Protein 2VOC (pdb70)

Solvent-accessible surface area: 11351 Å² total; per-residue (Å²): 116,42,37,134,0,63,37,175,34,3,74,79,48,2,61,142,29,15,0,1,0,1,0,49,1,69,53,0,22,11,2,42,123,0,30,84,14,0,100,101,0,29,94,70,20,38,157,111,6,72,1,0,39,0,22,12,68,124,17,127,100,2,8,64,144,68,56,10,157,16,1,0,4,3,5,1,1,86,90,39,120,62,46,37,87,11,96,18,101,48,66,22,124,33,1,51,115,35,0,70,127,45,33,139,155,146,120,165,174,205,107,41,41,181,2,67,43,178,34,1,66,75,50,2,51,138,31,18,0,0,0,1,0,46,0,58,72,0,16,17,1,94,112,0,26,78,15,0,80,90,0,24,153,102,10,31,155,120,5,70,0,0,33,0,26,0,62,135,17,94,113,3,1,61,113,64,55,12,161,20,0,0,4,2,5,1,2,73,92,41,118,62,46,33,83,3,93,18,101,64,69,21,120,31,1,31,112,25,0,80,132,44,40,226

InterPro domains:
  IPR005746 Thioredoxin [PIRSF000077] (2-103)
  IPR005746 Thioredoxin [TIGR01068] (8-103)
  IPR013766 Thioredoxin domain [PF00085] (3-101)
  IPR013766 Thioredoxin domain [PS51352] (1-104)
  IPR017937 Thioredoxin, conserved site [PS00194] (21-39)
  IPR036249 Thioredoxin-like superfamily [SSF52833] (3-104)

Nearest PDB structures (foldseek):
  2voc-assembly1_B  TM=1.010E+00  e=1.588E-22  Bacillus subtilis subsp. subtilis str. 168
  2voc-assembly1_A  TM=1.003E+00  e=5.249E-21  Bacillus subtilis subsp. subtilis str. 168
  2o7k-assembly1_A  TM=9.668E-01  e=5.204E-16  Staphylococcus aureus
  2o87-assembly1_A  TM=9.676E-01  e=1.427E-15  Staphylococcus aureus
  2o85-assembly1_A  TM=9.651E-01  e=1.427E-15  Staphylococcus aureus

Sequence (214 aa):
AIVKATDQSFSAETSEEGVVLADFWAPWCGPSKMIAPVLEELDQEMGDDKLKIVKIDVVDENQQETAGKYGVMMSIPTLLVLKDGEVVETSVGFKPKEALQELVNKHLLEHHHHHAIVKATDQSFSAETSEGVVLADFWAPWWCGPSKMIAPVLEELDQEMGDKLKIVKIDVDENQETAGKYGVMMSIPTLLVLKDGEVVETSVGFKPKEEALQELVNKHLL

Radius of gyration: 20.53 Å; Cα contacts (8 Å, |Δi|>4): 440; chains: 2; bounding box: 43×63×49 Å

Secondary structure (DSSP, 8-state):
--EE--TTTHHHHHSSSEEEEEEE-TTBGGGGGHHHHHHHHHHHHTTT-EEEEEETTT--SHHHHTT--SBSEEEEEETTEEEEEEES---HHHHHHHHHTTS-S-----/--EE--TTTHHHHTSSSEEEEEEE-TTBHHHHTHHHHHHHHHHHHTTT-EEEEEETTT-HHHHHHTT--SBSEEEEEETTEEEEEEES---HHHHHHHHHTT--

B-factor: mean 18.38, std 10.14, range [4.75, 66.75]

Structure (mmCIF, N/CA/C/O backbone):
data_2VOC
#
_entry.id   2VOC
#
_cell.length_a   36.765
_cell.length_b   38.395
_cell.length_c   41.878
_cell.angle_alpha   83.33
_cell.angle_beta   66.62
_cell.angle_gamma   78.08
#
_symmetry.space_group_name_H-M   'P 1'
#
loop_
_entity.id
_entity.type
_entity.pdbx_description
1 polymer THIOREDOXIN
2 non-polymer DI(HYDROXYETHYL)ETHER
3 water water
#
loop_
_atom_site.group_PDB
_atom_site.id
_atom_site.type_symbol
_atom_site.label_atom_id
_atom_site.label_alt_id
_atom_site.label_comp_id
_atom_site.label_asym_id
_atom_site.label_entity_id
_atom_site.label_seq_id
_atom_site.pdbx_PDB_ins_code
_atom_site.Cartn_x
_atom_site.Cartn_y
_atom_site.Cartn_z
_atom_site.occupancy
_atom_site.B_iso_or_equiv
_atom_site.auth_seq_id
_atom_site.auth_comp_id
_atom_site.auth_asym_id
_atom_site.auth_atom_id
_atom_site.pdbx_PDB_model_num
ATOM 1 N N . ALA A 1 2 ? 24.910 6.487 21.756 1.00 27.94 2 ALA A N 1
ATOM 2 C CA . ALA A 1 2 ? 23.856 7.290 22.402 1.00 26.27 2 ALA A CA 1
ATOM 3 C C . ALA A 1 2 ? 23.804 6.910 23.873 1.00 26.06 2 ALA A C 1
ATOM 4 O O . ALA A 1 2 ? 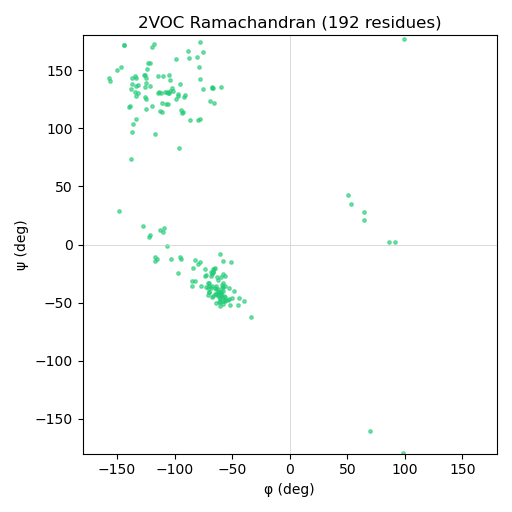23.278 5.872 24.263 1.00 26.32 2 ALA A O 1
ATOM 6 N N . ILE A 1 3 ? 24.442 7.742 24.673 1.00 25.10 3 ILE A N 1
ATOM 7 C CA . ILE A 1 3 ? 24.303 7.721 26.123 1.00 23.84 3 ILE A CA 1
ATOM 8 C C . ILE A 1 3 ? 22.850 8.146 26.402 1.00 22.92 3 ILE A C 1
ATOM 9 O O . ILE A 1 3 ? 22.324 9.095 25.777 1.00 23.80 3 ILE A O 1
ATOM 14 N N . VAL A 1 4 ? 22.195 7.433 27.291 1.00 20.09 4 VAL A N 1
ATOM 15 C CA . VAL A 1 4 ? 20.828 7.761 27.679 1.00 19.46 4 VAL A CA 1
ATOM 16 C C . VAL A 1 4 ? 20.809 8.609 28.942 1.00 19.00 4 VAL A C 1
ATOM 17 O O . VAL A 1 4 ? 21.568 8.299 29.872 1.00 18.22 4 VAL A O 1
ATOM 21 N N . LYS A 1 5 ? 19.952 9.631 28.981 1.00 18.50 5 LYS A N 1
ATOM 22 C CA . LYS A 1 5 ? 19.654 10.428 30.185 1.00 18.48 5 LYS A CA 1
ATOM 23 C C . LYS A 1 5 ? 18.465 9.791 30.830 1.00 17.51 5 LYS A C 1
ATOM 24 O O . LYS A 1 5 ? 17.402 9.783 30.235 1.00 18.39 5 LYS A O 1
ATOM 28 N N . ALA A 1 6 ? 18.620 9.223 32.020 1.00 15.69 6 ALA A N 1
ATOM 29 C CA . ALA A 1 6 ? 17.477 8.645 32.736 1.00 14.96 6 ALA A CA 1
ATOM 30 C C . ALA A 1 6 ? 16.908 9.541 33.796 1.00 13.95 6 ALA A C 1
ATOM 31 O O . ALA A 1 6 ? 17.573 10.457 34.298 1.00 13.66 6 ALA A O 1
ATOM 33 N N . THR A 1 7 ? 15.659 9.262 34.160 1.00 15.07 7 THR A N 1
ATOM 34 C CA . THR A 1 7 ? 14.952 9.947 35.234 1.00 15.06 7 THR A CA 1
ATOM 35 C C . THR A 1 7 ? 14.590 8.911 36.280 1.00 13.91 7 THR A C 1
ATOM 36 O O . THR A 1 7 ? 14.766 7.674 36.064 1.00 14.77 7 THR A O 1
ATOM 40 N N . ASP A 1 8 ? 14.122 9.381 37.429 1.00 14.50 8 ASP A N 1
ATOM 41 C CA . ASP A 1 8 ? 13.658 8.433 38.426 1.00 15.22 8 ASP A CA 1
ATOM 42 C C . ASP A 1 8 ? 12.622 7.464 37.825 1.00 15.05 8 ASP A C 1
ATOM 43 O O . ASP A 1 8 ? 12.537 6.309 38.212 1.00 16.71 8 ASP A O 1
ATOM 48 N N . GLN A 1 9 ? 11.770 7.959 36.953 1.00 16.99 9 GLN A N 1
ATOM 49 C CA . GLN A 1 9 ? 10.696 7.142 36.389 1.00 18.53 9 GLN A CA 1
ATOM 50 C C . GLN A 1 9 ? 11.219 6.135 35.390 1.00 19.29 9 GLN A C 1
ATOM 51 O O . GLN A 1 9 ? 10.729 5.000 35.319 1.00 20.12 9 GLN A O 1
ATOM 57 N N . SER A 1 10 ? 12.231 6.546 34.637 1.00 17.90 10 SER A N 1
ATOM 58 C CA . SER A 1 10 ? 12.753 5.715 33.519 1.00 16.84 10 SER A CA 1
ATOM 59 C C . SER A 1 10 ? 13.938 4.825 33.849 1.00 16.69 10 SER A C 1
ATOM 60 O O . SER A 1 10 ? 14.251 3.936 33.085 1.00 15.93 10 SER A O 1
ATOM 63 N N . PHE A 1 11 ? 14.554 5.046 34.999 1.00 16.64 11 PHE A N 1
ATOM 64 C CA . PHE A 1 11 ? 15.816 4.352 35.293 1.00 15.99 11 PHE A CA 1
ATOM 65 C C . PHE A 1 11 ? 15.740 2.834 35.227 1.00 17.50 11 PHE A C 1
ATOM 66 O O . PHE A 1 11 ? 16.659 2.195 34.633 1.00 15.82 11 PHE A O 1
ATOM 74 N N . SER A 1 12 ? 14.673 2.292 35.832 1.00 18.17 12 SER A N 1
ATOM 75 C CA . SER A 1 12 ? 14.474 0.833 35.852 1.00 20.04 12 SER A CA 1
ATOM 76 C C . SER A 1 12 ? 14.418 0.258 34.481 1.00 19.70 12 SER A C 1
ATOM 77 O O . SER A 1 12 ? 15.158 -0.676 34.174 1.00 20.62 12 SER A O 1
ATOM 80 N N . ALA A 1 13 ? 13.573 0.827 33.630 1.00 19.86 13 ALA A N 1
ATOM 81 C CA . ALA A 1 13 ? 13.441 0.279 32.282 1.00 19.23 13 ALA A CA 1
ATOM 82 C C . ALA A 1 13 ? 14.767 0.388 31.572 1.00 19.38 13 ALA A C 1
ATOM 83 O O . ALA A 1 13 ? 15.219 -0.548 30.883 1.00 19.46 13 ALA A O 1
ATOM 85 N N . GLU A 1 14 ? 15.409 1.546 31.747 1.00 16.97 14 GLU A N 1
ATOM 86 C CA . GLU A 1 14 ? 16.591 1.827 30.937 1.00 16.24 14 GLU A CA 1
ATOM 87 C C . GLU A 1 14 ? 17.732 0.907 31.287 1.00 14.74 14 GLU A C 1
ATOM 88 O O . GLU A 1 14 ? 18.652 0.696 30.458 1.00 15.57 14 GLU A O 1
ATOM 94 N N . THR A 1 15 ? 17.733 0.401 32.522 1.00 14.91 15 THR A N 1
ATOM 95 C CA . THR A 1 15 ? 18.900 -0.372 32.999 1.00 14.61 15 THR A CA 1
ATOM 96 C C . THR A 1 15 ? 18.641 -1.846 33.076 1.00 14.48 15 THR A C 1
ATOM 97 O O . THR A 1 15 ? 19.567 -2.588 33.398 1.00 15.97 15 THR A O 1
ATOM 101 N N . SER A 1 16 ? 17.416 -2.263 32.739 1.00 15.01 16 SER A N 1
ATOM 102 C CA . SER A 1 16 ? 16.974 -3.629 33.059 1.00 15.10 16 SER A CA 1
ATOM 103 C C . SER A 1 16 ? 17.483 -4.722 32.092 1.00 15.16 16 SER A C 1
ATOM 104 O O . SER A 1 16 ? 17.427 -5.921 32.428 1.00 15.39 16 SER A O 1
ATOM 107 N N A GLU A 1 17 ? 18.039 -4.317 30.954 0.50 14.68 17 GLU A N 1
ATOM 108 N N B GLU A 1 17 ? 17.964 -4.340 30.904 0.50 14.95 17 GLU A N 1
ATOM 109 C CA A GLU A 1 17 ? 18.350 -5.289 29.930 0.50 14.81 17 GLU A CA 1
ATOM 110 C CA B GLU A 1 17 ? 18.344 -5.346 29.904 0.50 15.38 17 GLU A CA 1
ATOM 111 C C A GLU A 1 17 ? 19.782 -5.228 29.396 0.50 14.47 17 GLU A C 1
ATOM 112 C C B GLU A 1 17 ? 19.777 -5.238 29.418 0.50 14.75 17 GLU A C 1
ATOM 113 O O A GLU A 1 17 ? 20.298 -4.149 29.118 0.50 15.04 17 GLU A O 1
ATOM 114 O O B GLU A 1 17 ? 20.281 -4.140 29.185 0.50 15.31 17 GLU A O 1
ATOM 125 N N . GLY A 1 18 ? 20.431 -6.376 29.240 1.00 14.49 18 GLY A N 1
ATOM 126 C CA . GLY A 1 18 ? 21.758 -6.415 28.643 1.00 11.90 18 GLY A CA 1
ATOM 127 C C . GLY A 1 18 ? 22.792 -5.866 29.623 1.00 13.72 18 GLY A C 1
ATOM 128 O O . GLY A 1 18 ? 22.536 -5.786 30.799 1.00 13.40 18 GLY A O 1
ATOM 129 N N . VAL A 1 19 ? 23.960 -5.522 29.119 1.00 11.92 19 VAL A N 1
ATOM 130 C CA . VAL A 1 19 ? 25.085 -4.943 29.913 1.00 10.46 19 VAL A CA 1
ATOM 131 C C . VAL A 1 19 ? 24.982 -3.411 29.883 1.00 10.70 19 VAL A C 1
ATOM 132 O O . VAL A 1 19 ? 24.920 -2.788 28.831 1.00 11.60 19 VAL A O 1
ATOM 136 N N . VAL A 1 20 ? 24.988 -2.790 31.054 1.00 9.71 20 VAL A N 1
ATOM 137 C CA . VAL A 1 20 ? 24.673 -1.392 31.168 1.00 8.83 20 VAL A CA 1
ATOM 138 C C . VAL A 1 20 ? 25.697 -0.805 32.141 1.00 10.24 20 VAL A C 1
ATOM 139 O O . VAL A 1 20 ? 26.060 -1.420 33.150 1.00 10.55 20 VAL A O 1
ATOM 143 N N . LEU A 1 21 ? 26.207 0.391 31.820 1.00 9.34 21 LEU A N 1
ATOM 144 C CA . LEU A 1 21 ? 27.038 1.152 32.765 1.00 9.55 21 LEU A CA 1
ATOM 145 C C . LEU A 1 21 ? 26.187 2.356 33.162 1.00 10.48 21 LEU A C 1
ATOM 146 O O . LEU A 1 21 ? 25.728 3.152 32.302 1.00 12.38 21 LEU A O 1
ATOM 151 N N . ALA A 1 22 ? 25.930 2.506 34.476 1.00 11.00 22 ALA A N 1
ATOM 152 C CA . ALA A 1 22 ? 25.134 3.622 34.963 1.00 9.65 22 ALA A CA 1
ATOM 153 C C . ALA A 1 22 ? 25.907 4.569 35.784 1.00 9.01 22 ALA A C 1
ATOM 154 O O . ALA A 1 22 ? 26.640 4.185 36.682 1.00 10.55 22 ALA A O 1
ATOM 156 N N . ASP A 1 23 ? 25.768 5.850 35.463 1.00 8.64 23 ASP A N 1
ATOM 157 C CA . ASP A 1 23 ? 26.530 6.907 36.079 1.00 9.38 23 ASP A CA 1
ATOM 158 C C . ASP A 1 23 ? 25.574 7.772 36.908 1.00 10.47 23 ASP A C 1
ATOM 159 O O . ASP A 1 23 ? 24.801 8.562 36.367 1.00 10.95 23 ASP A O 1
ATOM 164 N N . PHE A 1 24 ? 25.795 7.747 38.216 1.00 8.97 24 PHE A N 1
ATOM 165 C CA . PHE A 1 24 ? 25.138 8.633 39.178 1.00 10.09 24 PHE A CA 1
ATOM 166 C C . PHE A 1 24 ? 26.034 9.848 39.404 1.00 9.98 24 PHE A C 1
ATOM 167 O O . PHE A 1 24 ? 27.153 9.737 39.957 1.00 8.91 24 PHE A O 1
ATOM 175 N N . TRP A 1 25 ? 25.537 11.002 38.966 1.00 9.99 25 TRP A N 1
ATOM 176 C CA . TRP A 1 25 ? 26.322 12.233 39.004 1.00 9.97 25 TRP A CA 1
ATOM 177 C C . TRP A 1 25 ? 25.465 13.429 39.307 1.00 10.19 25 TRP A C 1
ATOM 178 O O . TRP A 1 25 ? 24.265 13.263 39.391 1.00 11.47 25 TRP A O 1
ATOM 189 N N . ALA A 1 26 ? 26.064 14.594 39.538 1.00 8.07 26 ALA A N 1
ATOM 190 C CA . ALA A 1 26 ? 25.225 15.844 39.646 1.00 9.70 26 ALA A CA 1
ATOM 191 C C . ALA A 1 26 ? 26.050 17.042 39.341 1.00 10.64 26 ALA A C 1
ATOM 192 O O . ALA A 1 26 ? 27.214 17.093 39.705 1.00 9.84 26 ALA A O 1
ATOM 194 N N . PRO A 1 27 ? 25.447 18.022 38.679 1.00 9.81 27 PRO A N 1
ATOM 195 C CA . PRO A 1 27 ? 26.142 19.289 38.511 1.00 9.98 27 PRO A CA 1
ATOM 196 C C . PRO A 1 27 ? 26.759 19.864 39.812 1.00 8.60 27 PRO A C 1
ATOM 197 O O . PRO A 1 27 ? 27.825 20.461 39.816 1.00 14.51 27 PRO A O 1
ATOM 201 N N . TRP A 1 28 ? 26.051 19.745 40.919 1.00 9.07 28 TRP A N 1
ATOM 202 C CA . TRP A 1 28 ? 26.552 20.297 42.189 1.00 10.18 28 TRP A CA 1
ATOM 203 C C . TRP A 1 28 ? 27.893 19.672 42.601 1.00 12.21 28 TRP A C 1
ATOM 204 O O . TRP A 1 28 ? 28.655 20.317 43.331 1.00 11.51 28 TRP A O 1
ATOM 215 N N . CYS A 1 29 ? 28.159 18.411 42.193 1.00 12.29 29 CYS A N 1
ATOM 216 C CA . CYS A 1 29 ? 29.404 17.745 42.473 1.00 12.72 29 CYS A CA 1
ATOM 217 C C . CYS A 1 29 ? 30.296 17.924 41.253 1.00 14.03 29 CYS A C 1
ATOM 218 O O . CYS A 1 29 ? 30.389 17.059 40.320 1.00 12.39 29 CYS A O 1
ATOM 221 N N . GLY A 1 30 ? 30.919 19.113 41.274 1.00 15.97 30 GLY A N 1
ATOM 222 C CA . GLY A 1 30 ? 31.438 19.795 40.076 1.00 18.66 30 GLY A CA 1
ATOM 223 C C . GLY A 1 30 ? 32.135 18.735 39.309 1.00 19.57 30 GLY A C 1
ATOM 224 O O . GLY A 1 30 ? 31.819 18.478 38.125 1.00 20.37 30 GLY A O 1
ATOM 225 N N . PRO A 1 31 ? 33.020 18.052 40.016 1.00 20.15 31 PRO A N 1
ATOM 226 C CA . PRO A 1 31 ? 33.782 16.851 39.808 1.00 21.47 31 PRO A CA 1
ATOM 227 C C . PRO A 1 31 ? 33.204 15.729 39.010 1.00 21.61 31 PRO A C 1
ATOM 228 O O . PRO A 1 31 ? 33.879 15.306 38.055 1.00 22.99 31 PRO A O 1
ATOM 232 N N . SER A 1 32 ? 32.082 15.156 39.508 1.00 19.65 32 SER A N 1
ATOM 233 C CA . SER A 1 32 ? 31.339 14.014 38.950 1.00 16.98 32 SER A CA 1
ATOM 234 C C . SER A 1 32 ? 31.032 14.221 37.478 1.00 18.33 32 SER A C 1
ATOM 235 O O . SER A 1 32 ? 30.642 13.264 36.782 1.00 16.66 32 SER A O 1
ATOM 238 N N . LYS A 1 33 ? 31.181 15.474 37.040 1.00 17.84 33 LYS A N 1
ATOM 239 C CA . LYS A 1 33 ? 31.130 15.824 35.638 1.00 18.06 33 LYS A CA 1
ATOM 240 C C . LYS A 1 33 ? 32.333 15.272 34.865 1.00 19.11 33 LYS A C 1
ATOM 241 O O . LYS A 1 33 ? 32.251 15.087 33.641 1.00 19.56 33 LYS A O 1
ATOM 243 N N . MET A 1 34 ? 33.450 15.014 35.565 1.00 19.80 34 MET A N 1
ATOM 244 C CA . MET A 1 34 ? 34.691 14.629 34.892 1.00 21.55 34 MET A CA 1
ATOM 245 C C . MET A 1 34 ? 34.493 13.275 34.227 1.00 20.92 34 MET A C 1
ATOM 246 O O . MET A 1 34 ? 35.235 12.945 33.316 1.00 22.97 34 MET A O 1
ATOM 251 N N . ILE A 1 35 ? 33.514 12.516 34.695 1.00 21.71 35 ILE A N 1
ATOM 252 C CA . ILE A 1 35 ? 33.190 11.198 34.148 1.00 20.35 35 ILE A CA 1
ATOM 253 C C . ILE A 1 35 ? 32.602 11.345 32.736 1.00 19.67 35 ILE A C 1
ATOM 254 O O . ILE A 1 35 ? 32.750 10.458 31.890 1.00 18.65 35 ILE A O 1
ATOM 259 N N . ALA A 1 36 ? 31.976 12.489 32.454 1.00 17.62 36 ALA A N 1
ATOM 260 C CA . ALA A 1 36 ? 31.152 12.619 31.240 1.00 17.26 36 ALA A CA 1
ATOM 261 C C . ALA A 1 36 ? 31.952 12.394 29.909 1.00 17.62 36 ALA A C 1
ATOM 262 O O . ALA A 1 36 ? 31.512 11.623 29.034 1.00 15.29 36 ALA A O 1
ATOM 264 N N . PRO A 1 37 ? 33.124 13.065 29.748 1.00 18.31 37 PRO A N 1
ATOM 265 C CA . PRO A 1 37 ? 34.020 12.736 28.660 1.00 18.71 37 PRO A CA 1
ATOM 266 C C . PRO A 1 37 ? 34.508 11.284 28.664 1.00 18.50 37 PRO A C 1
ATOM 267 O O . PRO A 1 37 ? 34.673 10.731 27.600 1.00 20.18 37 PRO A O 1
ATOM 271 N N . VAL A 1 38 ? 34.713 10.685 29.840 1.00 18.77 38 VAL A N 1
ATOM 272 C CA . VAL A 1 38 ? 35.111 9.259 29.909 1.00 17.25 38 VAL A CA 1
ATOM 273 C C . VAL A 1 38 ? 34.074 8.363 29.216 1.00 16.72 38 VAL A C 1
ATOM 274 O O . VAL A 1 38 ? 34.413 7.513 28.417 1.00 16.45 38 VAL A O 1
ATOM 278 N N . LEU A 1 39 ? 32.798 8.591 29.558 1.00 16.84 39 LEU A N 1
ATOM 279 C CA . LEU A 1 39 ? 31.629 7.891 29.005 1.00 14.23 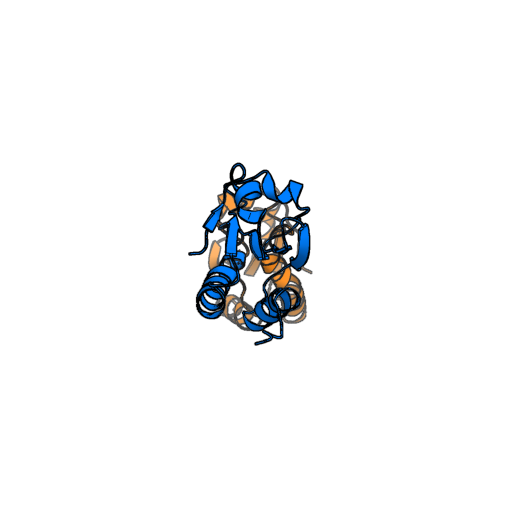39 LEU A CA 1
ATOM 280 C C . LEU A 1 39 ? 31.557 8.074 27.505 1.00 15.24 39 LEU A C 1
ATOM 281 O O . LEU A 1 39 ? 31.120 7.178 26.789 1.00 15.23 39 LEU A O 1
ATOM 286 N N . GLU A 1 40 ? 31.915 9.258 27.037 1.00 17.19 40 GLU A N 1
ATOM 287 C CA . GLU A 1 40 ? 31.975 9.470 25.621 1.00 17.42 40 GLU A CA 1
ATOM 288 C C . GLU A 1 40 ? 33.025 8.595 24.953 1.00 17.51 40 GLU A C 1
ATOM 289 O O . GLU A 1 40 ? 32.755 8.013 23.926 1.00 17.66 40 GLU A O 1
ATOM 295 N N . GLU A 1 41 ? 34.199 8.453 25.551 1.00 18.77 41 GLU A N 1
ATOM 296 C CA . GLU A 1 41 ? 35.231 7.636 24.903 1.00 20.99 41 GLU A CA 1
ATOM 297 C C . GLU A 1 41 ? 34.764 6.179 24.916 1.00 21.07 41 GLU A C 1
ATOM 298 O O . GLU A 1 41 ? 34.860 5.479 23.918 1.00 20.75 41 GLU A O 1
ATOM 304 N N . LEU A 1 42 ? 34.253 5.739 26.059 1.00 20.58 42 LEU A N 1
ATOM 305 C CA . LEU A 1 42 ? 33.787 4.364 26.202 1.00 21.08 42 LEU A CA 1
ATOM 306 C C . LEU A 1 42 ? 32.636 4.088 25.251 1.00 20.39 42 LEU A C 1
ATOM 307 O O . LEU A 1 42 ? 32.535 3.002 24.714 1.00 21.37 42 LEU A O 1
ATOM 312 N N . ASP A 1 43 ? 31.749 5.054 25.068 1.00 20.32 43 ASP A N 1
ATOM 313 C CA . ASP A 1 43 ? 30.649 4.892 24.111 1.00 20.55 43 ASP A CA 1
ATOM 314 C C . ASP A 1 43 ? 31.175 4.713 22.692 1.00 20.26 43 ASP A C 1
ATOM 315 O O . ASP A 1 43 ? 30.624 3.905 21.935 1.00 19.01 43 ASP A O 1
ATOM 320 N N . GLN A 1 44 ? 32.215 5.480 22.333 1.00 18.62 44 GLN A N 1
ATOM 321 C CA . GLN A 1 44 ? 32.879 5.346 21.034 1.00 18.49 44 GLN A CA 1
ATOM 322 C C . GLN A 1 44 ? 33.474 3.950 20.805 1.00 18.13 44 GLN A C 1
ATOM 323 O O . GLN A 1 44 ? 33.373 3.395 19.728 1.00 18.80 44 GLN A O 1
ATOM 325 N N . GLU A 1 45 ? 34.084 3.399 21.839 1.00 17.67 45 GLU A N 1
ATOM 326 C CA . GLU A 1 45 ? 34.810 2.132 21.731 1.00 16.96 45 GLU A CA 1
ATOM 327 C C . GLU A 1 45 ? 33.897 0.929 21.888 1.00 17.59 45 GLU A C 1
ATOM 328 O O . GLU A 1 45 ? 34.113 -0.094 21.242 1.00 17.89 45 GLU A O 1
ATOM 330 N N . MET A 1 46 ? 32.878 1.048 22.754 1.00 17.09 46 MET A N 1
ATOM 331 C CA . MET A 1 46 ? 32.106 -0.143 23.179 1.00 19.56 46 MET A CA 1
ATOM 332 C C . MET A 1 46 ? 30.614 -0.093 22.911 1.00 17.43 46 MET A C 1
ATOM 333 O O . MET A 1 46 ? 29.903 -0.963 23.356 1.00 16.64 46 MET A O 1
ATOM 338 N N . GLY A 1 47 ? 30.152 0.938 22.216 1.00 17.38 47 GLY A N 1
ATOM 339 C CA . GLY A 1 47 ? 28.717 1.285 22.173 1.00 15.71 47 GLY A CA 1
ATOM 340 C C . GLY A 1 47 ? 27.843 0.206 21.597 1.00 14.70 47 GLY A C 1
ATOM 341 O O . GLY A 1 47 ? 26.643 0.146 21.891 1.00 17.03 47 GLY A O 1
ATOM 342 N N A ASP A 1 48 ? 28.411 -0.675 20.783 0.50 13.88 48 ASP A N 1
ATOM 343 N N B ASP A 1 48 ? 28.454 -0.663 20.803 0.50 13.28 48 ASP A N 1
ATOM 344 C CA A ASP A 1 48 ? 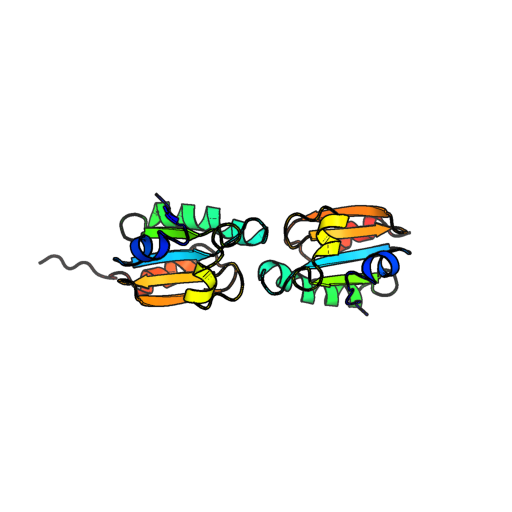27.635 -1.809 20.268 0.50 14.33 48 ASP A CA 1
ATOM 345 C CA B ASP A 1 48 ? 27.757 -1.808 20.237 0.50 13.31 48 ASP A CA 1
ATOM 346 C C A ASP A 1 48 ? 27.204 -2.805 21.360 0.50 13.06 48 ASP A C 1
ATOM 347 C C B ASP A 1 48 ? 27.389 -2.909 21.230 0.50 12.34 48 ASP A C 1
ATOM 348 O O A ASP A 1 48 ? 26.169 -3.443 21.273 0.50 12.04 48 ASP A O 1
ATOM 349 O O B ASP A 1 48 ? 26.564 -3.745 20.920 0.50 11.43 48 ASP A O 1
ATOM 358 N N . LYS A 1 49 ? 27.986 -2.886 22.417 1.00 10.70 49 LYS A N 1
ATOM 359 C CA . LYS A 1 49 ? 27.850 -3.948 23.403 1.00 12.37 49 LYS A CA 1
ATOM 360 C C . LYS A 1 49 ? 27.495 -3.399 24.756 1.00 11.21 49 LYS A C 1
ATOM 361 O O . LYS A 1 49 ? 27.184 -4.180 25.673 1.00 11.25 49 LYS A O 1
ATOM 367 N N . LEU A 1 50 ? 27.553 -2.092 24.923 1.00 10.94 50 LEU A N 1
ATOM 368 C CA . LEU A 1 50 ? 27.341 -1.447 26.233 1.00 11.97 50 LEU A CA 1
ATOM 369 C C . LEU A 1 50 ? 26.411 -0.263 26.131 1.00 11.65 50 LEU A C 1
ATOM 370 O O . LEU A 1 50 ? 26.621 0.604 25.265 1.00 12.83 50 LEU A O 1
ATOM 375 N N . LYS A 1 51 ? 25.368 -0.238 26.967 1.00 10.74 51 LYS A N 1
ATOM 376 C CA . LYS A 1 51 ? 24.413 0.848 27.039 1.00 10.52 51 LYS A CA 1
ATOM 377 C C . LYS A 1 51 ? 24.839 1.694 28.200 1.00 11.07 51 LYS A C 1
ATOM 378 O O . LYS A 1 51 ? 25.027 1.186 29.335 1.00 13.24 51 LYS A O 1
ATOM 384 N N . ILE A 1 52 ? 25.035 2.981 27.959 1.00 10.26 52 ILE A N 1
ATOM 385 C CA . ILE A 1 52 ? 25.463 3.875 29.053 1.00 10.38 52 ILE A CA 1
ATOM 386 C C . ILE A 1 52 ? 24.260 4.714 29.479 1.00 10.30 52 ILE A C 1
ATOM 387 O O . IL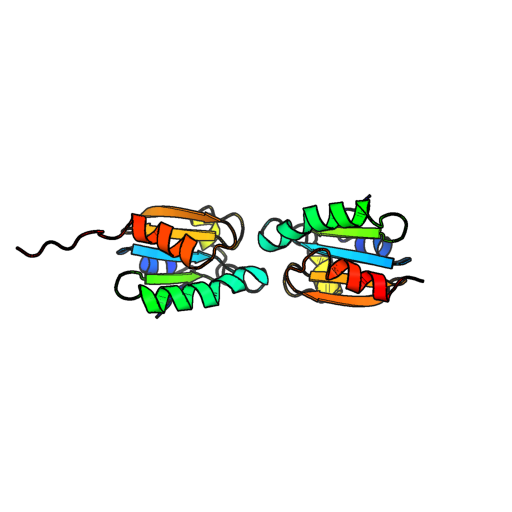E A 1 52 ? 23.592 5.352 28.615 1.00 13.60 52 ILE A O 1
ATOM 392 N N . VAL A 1 53 ? 24.009 4.760 30.779 1.00 10.47 53 VAL A N 1
ATOM 393 C CA . VAL A 1 53 ? 22.866 5.486 31.296 1.00 10.72 53 VAL A CA 1
ATOM 394 C C . VAL A 1 53 ? 23.407 6.441 32.327 1.00 10.34 53 VAL A C 1
ATOM 395 O O . VAL A 1 53 ? 24.062 6.031 33.286 1.00 13.47 53 VAL A O 1
ATOM 399 N N . LYS A 1 54 ? 23.067 7.713 32.165 1.00 10.39 54 LYS A N 1
ATOM 400 C CA . LYS A 1 54 ? 23.367 8.755 33.162 1.00 10.05 54 LYS A CA 1
ATOM 401 C C . LYS A 1 54 ? 22.147 9.170 33.975 1.00 11.02 54 LYS A C 1
ATOM 402 O O . LYS A 1 54 ? 21.075 9.360 33.403 1.00 11.57 54 LYS A O 1
ATOM 408 N N . ILE A 1 55 ? 22.309 9.428 35.280 1.00 10.25 55 ILE A N 1
ATOM 409 C CA . ILE A 1 55 ? 21.151 10.017 36.029 1.00 10.97 55 ILE A CA 1
ATOM 410 C C . ILE A 1 55 ? 21.674 11.101 36.973 1.00 9.73 55 ILE A C 1
ATOM 411 O O . ILE A 1 55 ? 22.564 10.872 37.790 1.00 11.49 55 ILE A O 1
ATOM 416 N N . ASP A 1 56 ? 21.173 12.316 36.734 1.00 10.52 56 ASP A N 1
ATOM 417 C CA . ASP A 1 56 ? 21.524 13.507 37.473 1.00 12.08 56 ASP A CA 1
ATOM 418 C C . ASP A 1 56 ? 20.717 13.414 38.734 1.00 12.62 56 ASP A C 1
ATOM 419 O O . ASP A 1 56 ? 19.502 13.582 38.722 1.00 13.52 56 ASP A O 1
ATOM 424 N N . VAL A 1 57 ? 21.386 13.121 39.841 1.00 13.11 57 VAL A N 1
ATOM 425 C CA A VAL A 1 57 ? 20.740 12.838 41.144 0.50 13.54 57 VAL A CA 1
ATOM 426 C CA B VAL A 1 57 ? 20.737 12.840 41.103 0.50 14.22 57 VAL A CA 1
ATOM 427 C C . VAL A 1 57 ? 20.197 14.100 41.857 1.00 15.46 57 VAL A C 1
ATOM 428 O O . VAL A 1 57 ? 19.415 13.982 42.819 1.00 16.79 57 VAL A O 1
ATOM 435 N N . ASP A 1 58 ? 20.638 15.268 41.397 1.00 16.49 58 ASP A N 1
ATOM 436 C CA . ASP A 1 58 ? 20.089 16.602 41.773 1.00 18.62 58 ASP A CA 1
ATOM 437 C C . ASP A 1 58 ? 18.644 16.687 41.287 1.00 19.30 58 ASP A C 1
ATOM 438 O O . ASP A 1 58 ? 17.742 17.024 42.081 1.00 19.28 58 ASP A O 1
ATOM 443 N N . GLU A 1 59 ? 18.407 16.364 40.006 1.00 19.12 59 GLU A N 1
ATOM 444 C CA . GLU A 1 59 ? 17.055 16.377 39.431 1.00 20.38 59 GLU A CA 1
ATOM 445 C C . GLU A 1 59 ? 16.223 15.170 39.838 1.00 20.04 59 GLU A C 1
ATOM 446 O O . GLU A 1 59 ? 15.006 15.252 40.021 1.00 21.37 59 GLU A O 1
ATOM 452 N N . ASN A 1 60 ? 16.883 14.036 39.958 1.00 19.55 60 ASN A N 1
ATOM 453 C CA . ASN A 1 60 ? 16.233 12.780 40.168 1.00 18.10 60 ASN A CA 1
ATOM 454 C C . ASN A 1 60 ? 16.663 12.228 41.509 1.00 17.90 60 ASN A C 1
ATOM 455 O O . ASN A 1 60 ? 17.628 11.489 41.618 1.00 18.49 60 ASN A O 1
ATOM 460 N N . GLN A 1 61 ? 15.856 12.505 42.505 1.00 17.88 61 GLN A N 1
ATOM 461 C CA A GLN A 1 61 ? 16.227 12.430 43.907 0.50 18.14 61 GLN A CA 1
ATOM 462 C CA B GLN A 1 61 ? 16.364 12.356 43.866 0.50 17.77 61 GLN A CA 1
ATOM 463 C C . GLN A 1 61 ? 16.000 11.044 44.538 1.00 16.99 61 GLN A C 1
ATOM 464 O O . GLN A 1 61 ? 16.437 10.789 45.640 1.00 17.70 61 GLN A O 1
ATOM 475 N N . GLU A 1 62 ? 15.242 10.195 43.864 1.00 18.15 62 GLU A N 1
ATOM 476 C CA . GLU A 1 62 ? 14.825 8.924 44.433 1.00 16.72 62 GLU A CA 1
ATOM 477 C C . GLU A 1 62 ? 15.677 7.737 44.042 1.00 16.62 62 GLU A C 1
ATOM 478 O O . GLU A 1 62 ? 15.707 6.736 44.775 1.00 17.33 62 GLU A O 1
ATOM 484 N N . THR A 1 63 ? 16.365 7.816 42.900 1.00 15.42 63 THR A N 1
ATOM 485 C CA . THR A 1 63 ? 17.037 6.589 42.377 1.00 14.51 63 THR A CA 1
ATOM 486 C C . THR A 1 63 ? 18.223 6.191 43.241 1.00 13.09 63 THR A C 1
ATOM 487 O O . THR A 1 63 ? 18.397 5.017 43.504 1.00 13.08 63 THR A O 1
ATOM 491 N N . ALA A 1 64 ? 19.004 7.167 43.679 1.00 12.70 64 ALA A N 1
ATOM 492 C CA . ALA A 1 64 ? 20.250 6.886 44.436 1.00 11.71 64 ALA A CA 1
ATOM 493 C C . ALA A 1 64 ? 20.013 5.939 45.574 1.00 12.98 64 ALA A C 1
ATOM 494 O O . ALA A 1 64 ? 20.719 4.977 45.766 1.00 12.01 64 ALA A O 1
ATOM 496 N N . GLY A 1 65 ? 18.944 6.198 46.342 1.00 11.95 65 GLY A N 1
ATOM 497 C CA . GLY A 1 65 ? 18.602 5.458 47.583 1.00 12.72 65 GLY A CA 1
ATOM 498 C C . GLY A 1 65 ? 18.206 4.059 47.248 1.00 11.32 65 GLY A C 1
ATOM 499 O O . GLY A 1 65 ? 18.526 3.136 47.974 1.00 15.61 65 GLY A O 1
ATOM 500 N N . LYS A 1 66 ? 17.521 3.867 46.119 1.00 13.95 66 LYS A N 1
ATOM 501 C CA . LYS A 1 66 ? 17.146 2.532 45.690 1.00 13.33 66 LYS A CA 1
ATOM 502 C C . LYS A 1 66 ? 18.298 1.624 45.305 1.00 12.28 66 LYS A C 1
ATOM 503 O O . LYS A 1 66 ? 18.080 0.392 45.166 1.00 13.54 66 LYS A O 1
ATOM 509 N N . TYR A 1 67 ? 19.460 2.233 44.970 1.00 9.38 67 TYR A N 1
ATOM 510 C CA . TYR A 1 67 ? 20.708 1.497 44.612 1.00 9.42 67 TYR A CA 1
ATOM 511 C C . TYR A 1 67 ? 21.852 1.642 45.599 1.00 10.65 67 TYR A C 1
ATOM 512 O O . TYR A 1 67 ? 22.988 1.274 45.274 1.00 10.43 67 TYR A O 1
ATOM 521 N N . GLY A 1 68 ? 21.588 2.173 46.772 1.00 9.86 68 GLY A N 1
ATOM 522 C CA . GLY A 1 68 ? 22.544 2.317 47.833 1.00 9.89 68 GLY A CA 1
ATOM 523 C C . GLY A 1 68 ? 23.670 3.266 47.475 1.00 8.53 68 GLY A C 1
ATOM 524 O O . GLY A 1 68 ? 24.766 3.197 48.058 1.00 9.47 68 GLY A O 1
ATOM 525 N N . VAL A 1 69 ? 23.384 4.221 46.600 1.00 9.85 69 VAL A N 1
ATOM 526 C CA . VAL A 1 69 ? 24.430 5.184 46.205 1.00 10.47 69 VAL A CA 1
ATOM 527 C C . VAL A 1 69 ? 24.559 6.214 47.332 1.00 11.37 69 VAL A C 1
ATOM 528 O O . VAL A 1 69 ? 23.567 6.914 47.689 1.00 13.16 69 VAL A O 1
ATOM 532 N N A MET A 1 70 ? 25.705 6.254 47.989 0.50 11.31 70 MET A N 1
ATOM 533 N N B MET A 1 70 ? 25.729 6.190 47.972 0.50 11.01 70 MET A N 1
ATOM 534 C CA A MET A 1 70 ? 25.864 7.158 49.114 0.50 12.63 70 MET A CA 1
ATOM 535 C CA B MET A 1 70 ? 26.048 6.964 49.171 0.50 11.51 70 MET A CA 1
ATOM 536 C C A MET A 1 70 ? 26.731 8.353 48.811 0.50 11.57 70 MET A C 1
ATOM 537 C C B MET A 1 70 ? 26.899 8.202 48.909 0.50 10.79 70 MET A C 1
ATOM 538 O O A MET A 1 70 ? 26.763 9.343 49.575 0.50 12.63 70 MET A O 1
ATOM 539 O O B MET A 1 70 ? 27.083 9.066 49.787 0.50 11.03 70 MET A O 1
ATOM 548 N N . SER A 1 71 ? 27.464 8.275 47.720 1.00 11.07 71 SER A N 1
ATOM 549 C CA . SER A 1 71 ? 28.256 9.446 47.353 1.00 10.84 71 SER A CA 1
ATOM 550 C C . SER A 1 71 ? 28.345 9.439 45.861 1.00 10.45 71 SER A C 1
ATOM 551 O O . SER A 1 71 ? 28.095 8.441 45.225 1.00 10.11 71 SER A O 1
ATOM 554 N N . ILE A 1 72 ? 28.654 10.598 45.302 1.00 10.69 72 ILE A N 1
ATOM 555 C CA . ILE A 1 72 ? 28.712 10.693 43.847 1.00 11.81 72 ILE A CA 1
ATOM 556 C C . ILE A 1 72 ? 30.075 11.262 43.460 1.00 10.46 72 ILE A C 1
ATOM 557 O O . ILE A 1 72 ? 30.704 12.040 44.227 1.00 9.64 72 ILE A O 1
ATOM 562 N N . PRO A 1 73 ? 30.667 10.823 42.300 1.00 9.80 73 PRO A N 1
ATOM 563 C CA . PRO A 1 73 ? 29.995 9.851 41.412 1.00 9.75 73 PRO A CA 1
ATOM 564 C C . PRO A 1 73 ? 30.069 8.398 41.881 1.00 9.20 73 PRO A C 1
ATOM 565 O O . PRO A 1 73 ? 31.047 8.030 42.542 1.00 10.27 73 PRO A O 1
ATOM 569 N N . THR A 1 74 ? 29.088 7.604 41.484 1.00 8.86 74 THR A N 1
ATOM 570 C CA . THR A 1 74 ? 29.152 6.147 41.652 1.00 5.85 74 THR A CA 1
ATOM 571 C C . THR A 1 74 ? 28.706 5.627 40.314 1.00 8.50 74 THR A C 1
ATOM 572 O O . THR A 1 74 ? 27.664 6.054 39.775 1.00 7.98 74 THR A O 1
ATOM 576 N N . LEU A 1 75 ? 29.472 4.690 39.756 1.00 7.70 75 LEU A N 1
ATOM 577 C CA . LEU A 1 75 ? 29.070 3.972 38.540 1.00 5.69 75 LEU A CA 1
ATOM 578 C C . LEU A 1 75 ? 28.741 2.541 38.848 1.00 8.04 75 LEU A C 1
ATOM 579 O O . LEU A 1 75 ? 29.418 1.933 39.681 1.00 9.37 75 LEU A O 1
ATOM 584 N N . LEU A 1 76 ? 27.759 2.002 38.149 1.00 7.89 76 LEU A N 1
ATOM 585 C CA . LEU A 1 76 ? 27.427 0.596 38.371 1.00 7.09 76 LEU A CA 1
ATOM 586 C C . LEU A 1 76 ? 27.543 -0.070 37.011 1.00 9.06 76 LEU A C 1
ATOM 587 O O . LEU A 1 76 ? 27.163 0.524 35.977 1.00 9.38 76 LEU A O 1
ATOM 592 N N . VAL A 1 77 ? 27.878 -1.356 37.042 1.00 9.19 77 VAL A N 1
ATOM 593 C CA . VAL A 1 77 ? 27.727 -2.250 35.867 1.00 8.54 77 VAL A CA 1
ATOM 594 C C . VAL A 1 77 ? 26.575 -3.133 36.231 1.00 8.23 77 VAL A C 1
ATOM 595 O O . VAL A 1 77 ? 26.658 -3.757 37.308 1.00 9.62 77 VAL A O 1
ATOM 599 N N . LEU A 1 78 ? 25.649 -3.251 35.302 1.00 8.77 78 LEU A N 1
ATOM 600 C CA . LEU A 1 78 ? 24.424 -4.121 35.438 1.00 9.02 78 LEU A CA 1
ATOM 601 C C . LEU A 1 78 ? 24.432 -5.123 34.298 1.00 9.18 78 LEU A C 1
ATOM 602 O O . LEU A 1 78 ? 24.817 -4.781 33.161 1.00 9.37 78 LEU A O 1
ATOM 607 N N . LYS A 1 79 ? 24.125 -6.368 34.593 1.00 8.22 79 LYS A N 1
ATOM 608 C CA . LYS A 1 79 ? 23.829 -7.340 33.562 1.00 11.00 79 LYS A CA 1
ATOM 609 C C . LYS A 1 79 ? 22.398 -7.856 33.771 1.00 13.79 79 LYS A C 1
ATOM 610 O O . LYS A 1 79 ? 22.037 -8.406 34.814 1.00 12.39 79 LYS A O 1
ATOM 616 N N . ASP A 1 80 ? 21.560 -7.642 32.776 1.00 13.84 80 ASP A N 1
ATOM 617 C CA . ASP A 1 80 ? 20.188 -8.064 32.831 1.00 15.64 80 ASP A CA 1
ATOM 618 C C . ASP A 1 80 ? 19.539 -7.527 34.105 1.00 14.06 80 ASP A C 1
ATOM 619 O O . ASP A 1 80 ? 18.704 -8.198 34.711 1.00 15.32 80 ASP A O 1
ATOM 624 N N . GLY A 1 81 ? 19.937 -6.335 34.526 1.00 13.89 81 GLY A N 1
ATOM 625 C CA . GLY A 1 81 ? 19.204 -5.685 35.587 1.00 13.73 81 GLY A CA 1
ATOM 626 C C . GLY A 1 81 ? 19.754 -6.013 36.979 1.00 14.10 81 GLY A C 1
ATOM 627 O O . GLY A 1 81 ? 19.150 -5.596 37.999 1.00 17.45 81 GLY A O 1
ATOM 628 N N . GLU A 1 82 ? 20.837 -6.800 37.021 1.00 10.75 82 GLU A N 1
ATOM 629 C CA . GLU A 1 82 ? 21.455 -7.139 38.310 1.00 9.51 82 GLU A CA 1
ATOM 630 C C . GLU A 1 82 ? 22.735 -6.326 38.358 1.00 7.89 82 GLU A C 1
ATOM 631 O O . GLU A 1 82 ? 23.561 -6.425 37.426 1.00 9.75 82 GLU A O 1
ATOM 637 N N . VAL A 1 83 ? 23.024 -5.610 39.432 1.00 7.53 83 VAL A N 1
ATOM 638 C CA . VAL A 1 83 ? 24.361 -4.970 39.648 1.00 9.34 83 VAL A CA 1
ATOM 639 C C . VAL A 1 83 ? 25.440 -6.019 39.824 1.00 9.14 83 VAL A C 1
ATOM 640 O O . VAL A 1 83 ? 25.382 -6.889 40.699 1.00 9.39 83 VAL A O 1
ATOM 644 N N . VAL A 1 84 ? 26.441 -5.958 38.941 1.00 7.30 84 VAL A N 1
ATOM 645 C CA . VAL A 1 84 ? 27.597 -6.881 38.956 1.00 8.66 84 VAL A CA 1
ATOM 646 C C . VAL A 1 84 ? 28.952 -6.239 39.202 1.00 7.70 84 VAL A C 1
ATOM 647 O O . VAL A 1 84 ? 29.936 -6.914 39.433 1.00 8.25 84 VAL A O 1
ATOM 651 N N . GLU A 1 85 ? 29.005 -4.888 39.159 1.00 8.90 85 GLU A N 1
ATOM 652 C CA . GLU A 1 85 ? 30.143 -4.147 39.671 1.00 5.80 85 GLU A CA 1
ATOM 653 C C . GLU A 1 85 ? 29.650 -2.757 40.177 1.00 5.78 85 GLU A C 1
ATOM 654 O O . GLU A 1 85 ? 28.717 -2.174 39.640 1.00 7.54 85 GLU A O 1
ATOM 660 N N . THR A 1 86 ? 30.377 -2.264 41.175 1.00 6.39 86 THR A N 1
ATOM 661 C CA . THR A 1 86 ? 30.197 -0.959 41.784 1.00 8.20 86 THR A CA 1
ATOM 662 C C . THR A 1 86 ? 31.546 -0.282 41.716 1.00 7.96 86 THR A C 1
ATOM 663 O O . THR A 1 86 ? 32.598 -0.856 42.105 1.00 9.81 86 THR A O 1
ATOM 667 N N . SER A 1 87 ? 31.520 1.000 41.318 1.00 7.12 87 SER A N 1
ATOM 668 C CA . SER A 1 87 ? 32.777 1.786 41.152 1.00 7.91 87 SER A CA 1
ATOM 669 C C . SER A 1 87 ? 32.498 3.149 41.793 1.00 10.27 87 SER A C 1
ATOM 670 O O . SER A 1 87 ? 31.715 3.908 41.274 1.00 10.23 87 SER A O 1
ATOM 673 N N . VAL A 1 88 ? 32.998 3.414 42.957 1.00 7.82 88 VAL A N 1
ATOM 674 C CA . VAL A 1 88 ? 32.778 4.682 43.636 1.00 9.53 88 VAL A CA 1
ATOM 675 C C . VAL A 1 88 ? 33.951 5.625 43.413 1.00 10.88 88 VAL A C 1
ATOM 676 O O . VAL A 1 88 ? 35.148 5.227 43.547 1.00 10.00 88 VAL A O 1
ATOM 680 N N . GLY A 1 89 ? 33.638 6.840 43.005 1.00 11.72 89 GLY A N 1
ATOM 681 C CA . GLY A 1 89 ? 34.638 7.877 42.789 1.00 12.19 89 GLY A CA 1
ATOM 682 C C . GLY A 1 89 ? 35.011 7.983 41.333 1.00 15.26 89 GLY A C 1
ATOM 683 O O . GLY A 1 89 ? 34.484 7.244 40.484 1.00 13.74 89 GLY A O 1
ATOM 684 N N . PHE A 1 90 ? 35.936 8.903 41.045 1.00 16.20 90 PHE A N 1
ATOM 685 C CA . PHE A 1 90 ? 36.452 9.015 39.649 1.00 17.63 90 PHE A CA 1
ATOM 686 C C . PHE A 1 90 ? 37.274 7.810 39.216 1.00 18.20 90 PHE A C 1
ATOM 687 O O . PHE A 1 90 ? 38.081 7.315 40.005 1.00 19.63 90 PHE A O 1
ATOM 695 N N . LYS A 1 91 ? 37.031 7.298 38.002 1.00 18.37 91 LYS A N 1
ATOM 696 C CA . LYS A 1 91 ? 37.949 6.310 37.398 1.00 17.78 91 LYS A CA 1
ATOM 697 C C . LYS A 1 91 ? 38.209 6.603 35.926 1.00 18.49 91 LYS A C 1
ATOM 698 O O . LYS A 1 91 ? 37.309 7.036 35.227 1.00 18.96 91 LYS A O 1
ATOM 702 N N . PRO A 1 92 ? 39.425 6.370 35.437 1.00 18.72 92 PRO A N 1
ATOM 703 C CA . PRO A 1 92 ? 39.635 6.682 34.029 1.00 18.26 92 PRO A CA 1
ATOM 704 C C . PRO A 1 92 ? 39.068 5.652 33.055 1.00 17.96 92 PRO A C 1
ATOM 705 O O . PRO A 1 92 ? 38.626 4.572 33.463 1.00 16.28 92 PRO A O 1
ATOM 709 N N . LYS A 1 93 ? 39.131 5.956 31.753 1.00 17.71 93 LYS A N 1
ATOM 710 C CA . LYS A 1 93 ? 38.502 5.081 30.757 1.00 17.42 93 LYS A CA 1
ATOM 711 C C . LYS A 1 93 ? 38.987 3.623 30.901 1.00 17.21 93 LYS A C 1
ATOM 712 O O . LYS A 1 93 ? 38.194 2.691 30.879 1.00 17.47 93 LYS A O 1
ATOM 716 N N . GLU A 1 94 ? 40.305 3.442 31.018 1.00 18.23 94 GLU A N 1
ATOM 717 C CA . GLU A 1 94 ? 40.893 2.103 31.112 1.00 18.23 94 GLU A CA 1
ATOM 718 C C . GLU A 1 94 ? 40.344 1.244 32.283 1.00 17.15 94 GLU A C 1
ATOM 719 O O . GLU A 1 94 ? 40.070 0.053 32.107 1.00 16.86 94 GLU A O 1
ATOM 725 N N . ALA A 1 95 ? 40.216 1.852 33.468 1.00 16.53 95 ALA A N 1
ATOM 726 C CA . ALA A 1 95 ? 39.629 1.211 34.633 1.00 16.31 95 ALA A CA 1
ATOM 727 C C . ALA A 1 95 ? 38.165 0.794 34.365 1.00 16.02 95 ALA A C 1
ATOM 728 O O . ALA A 1 95 ? 37.777 -0.348 34.659 1.00 15.32 95 ALA A O 1
ATOM 730 N N . LEU A 1 96 ? 37.342 1.671 33.768 1.00 15.08 96 LEU A N 1
ATOM 731 C CA . LEU A 1 96 ? 35.939 1.317 33.518 1.00 13.59 96 LEU A CA 1
ATOM 732 C C . LEU A 1 96 ? 35.804 0.251 32.421 1.00 14.95 96 LEU A C 1
ATOM 733 O O . LEU A 1 96 ? 34.953 -0.647 32.550 1.00 14.48 96 LEU A O 1
ATOM 738 N N . GLN A 1 97 ? 36.687 0.323 31.408 1.00 14.15 97 GLN A N 1
ATOM 739 C CA . GLN A 1 97 ? 36.760 -0.681 30.335 1.00 14.20 97 GLN A CA 1
ATOM 740 C C . GLN A 1 97 ? 37.047 -2.054 30.973 1.00 12.96 97 GLN A C 1
ATOM 741 O O . GLN A 1 97 ? 36.386 -3.042 30.674 1.00 13.22 97 GLN A O 1
ATOM 747 N N . GLU A 1 98 ? 38.006 -2.078 31.919 1.00 13.75 98 GLU A N 1
ATOM 748 C CA . GLU A 1 98 ? 38.318 -3.330 32.629 1.00 15.11 98 GLU A CA 1
ATOM 749 C C . GLU A 1 98 ? 37.104 -3.902 33.296 1.00 13.48 98 GLU A C 1
ATOM 750 O O . GLU A 1 98 ? 36.824 -5.092 33.152 1.00 14.14 98 GLU A O 1
ATOM 756 N N . LEU A 1 99 ? 36.360 -3.067 34.021 1.00 11.81 99 LEU A N 1
ATOM 757 C CA . LEU A 1 99 ? 35.137 -3.527 34.724 1.00 10.76 99 LEU A CA 1
ATOM 758 C C . LEU A 1 99 ? 34.066 -4.072 33.826 1.00 9.47 99 LEU A C 1
ATOM 759 O O . LEU A 1 99 ? 33.552 -5.142 34.093 1.00 11.87 99 LEU A O 1
ATOM 764 N N . VAL A 1 100 ? 33.710 -3.343 32.765 1.00 9.76 100 VAL A N 1
ATOM 765 C CA . VAL A 1 100 ? 32.725 -3.792 31.811 1.00 10.83 100 VAL A CA 1
ATOM 766 C C . VAL A 1 100 ? 33.084 -5.099 31.087 1.00 10.12 100 VAL A C 1
ATOM 767 O O . VAL A 1 100 ? 32.234 -5.959 30.825 1.00 11.72 100 VAL A O 1
ATOM 771 N N . ASN A 1 101 ? 34.379 -5.177 30.741 1.00 10.91 101 ASN A N 1
ATOM 772 C CA . ASN A 1 101 ? 34.889 -6.318 29.992 1.00 11.11 101 ASN A CA 1
ATOM 773 C C . ASN A 1 101 ? 34.764 -7.611 30.784 1.00 9.07 101 ASN A C 1
ATOM 774 O O . ASN A 1 101 ? 34.635 -8.683 30.185 1.00 10.19 101 ASN A O 1
ATOM 779 N N . LYS A 1 102 ? 34.797 -7.489 32.128 1.00 8.98 102 LYS A N 1
ATOM 780 C CA . LYS A 1 102 ? 34.533 -8.693 32.968 1.00 10.91 102 LYS A CA 1
ATOM 781 C C . LYS A 1 102 ? 33.119 -9.281 32.725 1.00 10.05 102 LYS A C 1
ATOM 782 O O . LYS A 1 102 ? 32.796 -10.387 33.194 1.00 10.29 102 LYS A O 1
ATOM 788 N N . HIS A 1 103 ? 32.275 -8.586 31.963 1.00 10.48 103 HIS A N 1
ATOM 789 C CA . HIS A 1 103 ? 30.951 -8.974 31.765 1.00 8.83 103 HIS A CA 1
ATOM 790 C C . HIS A 1 103 ? 30.558 -9.059 30.325 1.00 11.70 103 HIS A C 1
ATOM 791 O O . HIS A 1 103 ? 29.409 -9.212 29.978 1.00 11.92 103 HIS A O 1
ATOM 798 N N . LEU A 1 104 ? 31.565 -9.083 29.465 1.00 10.33 104 LEU A N 1
ATOM 799 C CA . LEU A 1 104 ? 31.350 -9.257 28.017 1.00 11.58 104 LEU A CA 1
ATOM 800 C C . LEU A 1 104 ? 32.155 -10.478 27.574 1.00 11.08 104 LEU A C 1
ATOM 801 O O . LEU A 1 104 ? 33.134 -10.837 28.222 1.00 11.34 104 LEU A O 1
ATOM 806 N N . LEU A 1 105 ? 31.739 -11.072 26.478 1.00 11.13 105 LEU A N 1
ATOM 807 C CA . LEU A 1 105 ? 32.403 -12.280 25.921 1.00 12.17 105 LEU A CA 1
ATOM 808 C C . LEU A 1 105 ? 33.847 -11.972 25.585 1.00 11.76 105 LEU A C 1
ATOM 809 O O . LEU A 1 105 ? 34.129 -10.970 24.999 1.00 11.47 105 LEU A O 1
ATOM 814 N N . GLU A 1 106 ? 34.760 -12.870 25.948 1.00 9.39 106 GLU A N 1
ATOM 815 C CA . GLU A 1 106 ? 36.159 -12.766 25.528 1.00 9.44 106 GLU A CA 1
ATOM 816 C C . GLU A 1 106 ? 36.337 -13.374 24.166 1.00 9.77 106 GLU A C 1
ATOM 817 O O . GLU A 1 106 ? 37.293 -13.033 23.448 1.00 10.78 106 GLU A O 1
ATOM 823 N N . HIS A 1 107 ? 35.541 -14.394 23.850 1.00 8.92 107 HIS A N 1
ATOM 824 C CA . HIS A 1 107 ? 35.690 -15.170 22.646 1.00 9.12 107 HIS A CA 1
ATOM 825 C C . HIS A 1 107 ? 34.399 -15.095 21.840 1.00 9.01 107 HIS A C 1
ATOM 826 O O . HIS A 1 107 ? 33.317 -14.838 22.405 1.00 8.22 107 HIS A O 1
ATOM 833 N N . HIS A 1 108 ? 34.489 -15.314 20.540 1.00 10.22 108 HIS A N 1
ATOM 834 C CA . HIS A 1 108 ? 33.332 -15.377 19.657 1.00 10.92 108 HIS A CA 1
ATOM 835 C C . HIS A 1 108 ? 33.569 -16.526 18.751 1.00 11.13 108 HIS A C 1
ATOM 836 O O . HIS A 1 108 ? 34.295 -16.413 17.790 1.00 10.16 108 HIS A O 1
ATOM 843 N N . HIS A 1 109 ? 32.998 -17.661 19.097 1.00 13.33 109 HIS A N 1
ATOM 844 C CA . HIS A 1 109 ? 33.282 -18.917 18.413 1.00 17.31 109 HIS A CA 1
ATOM 845 C C . HIS A 1 109 ? 32.574 -18.925 17.059 1.00 19.27 109 HIS A C 1
ATOM 846 O O . HIS A 1 109 ? 31.406 -18.545 16.950 1.00 19.79 109 HIS A O 1
ATOM 853 N N . HIS A 1 110 ? 33.313 -19.319 16.031 1.00 20.36 110 HIS A N 1
ATOM 854 C CA . HIS A 1 110 ? 32.793 -19.491 14.681 1.00 22.73 110 HIS A CA 1
ATOM 855 C C . HIS A 1 110 ? 32.721 -21.001 14.409 1.00 23.38 110 HIS A C 1
ATOM 856 O O . HIS A 1 110 ? 33.730 -21.704 14.472 1.00 23.22 110 HIS A O 1
ATOM 863 N N . HIS A 1 111 ? 31.524 -21.503 14.109 1.00 24.48 111 HIS A N 1
ATOM 864 C CA . HIS A 1 111 ? 31.274 -22.960 14.057 1.00 25.18 111 HIS A CA 1
ATOM 865 C C . HIS A 1 111 ? 31.656 -23.629 12.730 1.00 24.95 111 HIS A C 1
ATOM 866 O O . HIS A 1 111 ? 31.587 -23.005 11.678 1.00 24.35 111 HIS A O 1
ATOM 873 N N . ALA B 1 2 ? 45.301 22.153 62.667 1.00 23.59 2 ALA B N 1
ATOM 874 C CA . ALA B 1 2 ? 44.894 23.460 63.198 1.00 23.16 2 ALA B CA 1
ATOM 875 C C . ALA B 1 2 ? 43.813 23.945 62.227 1.00 22.59 2 ALA B C 1
ATOM 876 O O . ALA B 1 2 ? 43.543 25.116 62.102 1.00 24.18 2 ALA B O 1
ATOM 878 N N . ILE B 1 3 ? 43.230 23.011 61.511 1.00 21.41 3 ILE B N 1
ATOM 879 C CA . ILE B 1 3 ? 42.177 23.343 60.566 1.00 18.71 3 ILE B CA 1
ATOM 880 C C . ILE B 1 3 ? 40.928 23.551 61.377 1.00 17.45 3 ILE B C 1
ATOM 881 O O . ILE B 1 3 ? 40.680 22.828 62.354 1.00 20.18 3 ILE B O 1
ATOM 886 N N . VAL B 1 4 ? 40.105 24.514 61.004 1.00 14.58 4 VAL B N 1
ATOM 887 C CA . VAL B 1 4 ? 38.880 24.748 61.761 1.00 13.97 4 VAL B CA 1
ATOM 888 C C . VAL B 1 4 ? 37.687 24.189 61.002 1.00 13.65 4 VAL B C 1
ATOM 889 O O . VAL B 1 4 ? 37.582 24.456 59.819 1.00 13.07 4 VAL B O 1
ATOM 893 N N . LYS B 1 5 ? 36.817 23.422 61.666 1.00 13.33 5 LYS B N 1
ATOM 894 C CA . LYS B 1 5 ? 35.516 22.958 61.165 1.00 13.41 5 LYS B CA 1
ATOM 895 C C . LYS B 1 5 ? 34.491 24.024 61.479 1.00 14.10 5 LYS B C 1
ATOM 896 O O . LYS B 1 5 ? 34.117 24.234 62.637 1.00 16.11 5 LYS B O 1
ATOM 902 N N . ALA B 1 6 ? 34.045 24.738 60.468 1.00 12.46 6 ALA B N 1
ATOM 903 C CA . ALA B 1 6 ? 32.985 25.743 60.660 1.00 11.72 6 ALA B CA 1
ATOM 904 C C . ALA B 1 6 ? 31.560 25.260 60.552 1.00 12.48 6 ALA B C 1
ATOM 905 O O . ALA B 1 6 ? 31.306 24.209 59.993 1.00 12.04 6 ALA B O 1
ATOM 907 N N . THR B 1 7 ? 30.634 26.039 61.104 1.00 12.85 7 THR B N 1
ATOM 908 C CA . THR B 1 7 ? 29.233 25.810 60.920 1.00 13.03 7 THR B CA 1
ATOM 909 C C . THR B 1 7 ? 28.633 27.043 60.203 1.00 11.60 7 THR B C 1
ATOM 910 O O . THR B 1 7 ? 29.278 28.102 60.059 1.00 10.18 7 THR B O 1
ATOM 914 N N . ASP B 1 8 ? 27.372 26.933 59.808 1.00 11.18 8 ASP B N 1
ATOM 915 C CA . ASP B 1 8 ? 26.723 28.102 59.225 1.00 12.27 8 ASP B CA 1
ATOM 916 C C . ASP B 1 8 ? 26.776 29.294 60.162 1.00 12.87 8 ASP B C 1
ATOM 917 O O . ASP B 1 8 ? 26.903 30.437 59.728 1.00 13.81 8 ASP B O 1
ATOM 922 N N . GLN B 1 9 ? 26.667 29.061 61.464 1.00 12.80 9 GLN B N 1
ATOM 923 C CA . GLN B 1 9 ? 26.771 30.144 62.399 1.00 13.95 9 GLN B CA 1
ATOM 924 C C . GLN B 1 9 ? 28.161 30.756 62.569 1.00 14.58 9 GLN B C 1
ATOM 925 O O . GLN B 1 9 ? 28.254 31.957 62.828 1.00 15.70 9 GLN B O 1
ATOM 931 N N . SER B 1 10 ? 29.240 29.975 62.451 1.00 15.02 10 SER B N 1
ATOM 932 C CA . SER B 1 10 ? 30.557 30.477 62.823 1.00 13.37 10 SER B CA 1
ATOM 933 C C . SER B 1 10 ? 31.392 30.840 61.593 1.00 12.35 10 SER B C 1
ATOM 934 O O . SER B 1 10 ? 32.388 31.489 61.759 1.00 13.09 10 SER B O 1
ATOM 937 N N . PHE B 1 11 ? 30.936 30.424 60.406 1.00 14.09 11 PHE B N 1
ATOM 938 C CA . PHE B 1 11 ? 31.736 30.598 59.167 1.00 12.88 11 PHE B CA 1
ATOM 939 C C . PHE B 1 11 ? 32.243 32.043 58.933 1.00 14.38 11 PHE B C 1
ATOM 940 O O . PHE B 1 11 ? 33.412 32.245 58.697 1.00 14.81 11 PHE B O 1
ATOM 948 N N . SER B 1 12 ? 31.344 33.028 58.984 1.00 16.44 12 SER B N 1
ATOM 949 C CA . SER B 1 12 ? 31.738 34.420 58.671 1.00 17.85 12 SER B CA 1
ATOM 950 C C . SER B 1 12 ? 32.791 34.897 59.678 1.00 16.37 12 SER B C 1
ATOM 951 O O . SER B 1 12 ? 33.819 35.459 59.300 1.00 15.83 12 SER B O 1
ATOM 954 N N . ALA B 1 13 ? 32.586 34.619 60.960 1.00 15.91 13 ALA B N 1
ATOM 955 C CA . ALA B 1 13 ? 33.535 34.988 62.017 1.00 15.17 13 ALA B CA 1
ATOM 956 C C . ALA B 1 13 ? 34.851 34.262 61.876 1.00 13.85 13 ALA B C 1
ATOM 957 O O . ALA B 1 13 ? 35.879 34.902 62.027 1.00 16.27 13 ALA B O 1
ATOM 959 N N . GLU B 1 14 ? 34.822 32.957 61.562 1.00 12.73 14 GLU B N 1
ATOM 960 C CA . GLU B 1 14 ? 36.080 32.233 61.416 1.00 13.29 14 GLU B CA 1
ATOM 961 C C . GLU B 1 14 ? 36.886 32.678 60.258 1.00 13.47 14 GLU B C 1
ATOM 962 O O . GLU B 1 14 ? 38.065 32.429 60.235 1.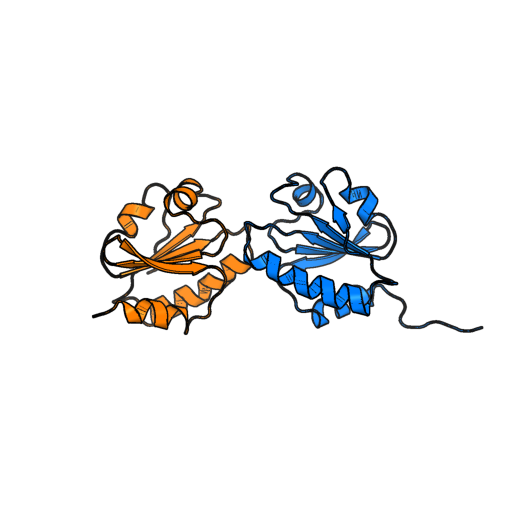00 14.09 14 GLU B O 1
ATOM 968 N N . THR B 1 15 ? 36.272 33.273 59.251 1.00 11.75 15 THR B N 1
ATOM 969 C CA . THR B 1 15 ? 37.029 33.659 58.017 1.00 13.89 15 THR B CA 1
ATOM 970 C C . THR B 1 15 ? 37.187 35.175 57.921 1.00 13.79 15 THR B C 1
ATOM 971 O O . THR B 1 15 ? 37.631 35.660 56.877 1.00 14.85 15 THR B O 1
ATOM 975 N N . SER B 1 16 ? 36.933 35.898 59.014 1.00 12.70 16 SER B N 1
ATOM 976 C CA . SER B 1 16 ? 36.867 37.355 58.957 1.00 13.50 16 SER B CA 1
ATOM 977 C C . SER B 1 16 ? 38.220 38.064 59.064 1.00 13.07 16 SER B C 1
ATOM 978 O O . SER B 1 16 ? 38.306 39.244 58.715 1.00 13.16 16 SER B O 1
ATOM 981 N N . GLU B 1 17 ? 39.220 37.376 59.587 1.00 14.67 17 GLU B N 1
ATOM 982 C CA . GLU B 1 17 ? 40.539 37.967 59.856 1.00 14.36 17 GLU B CA 1
ATOM 983 C C . GLU B 1 17 ? 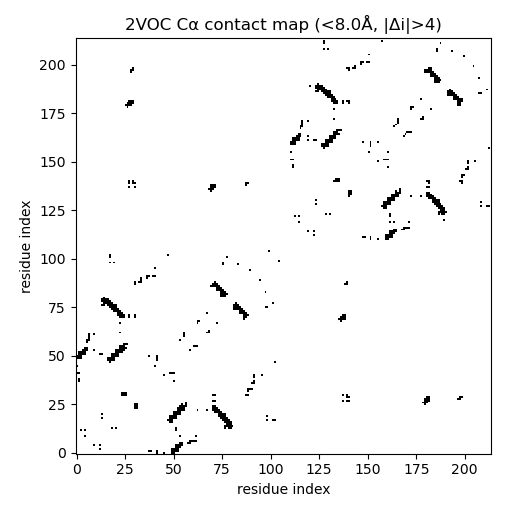41.749 37.255 59.229 1.00 12.80 17 GLU B C 1
ATOM 984 O O . GLU B 1 17 ? 41.813 36.037 59.209 1.00 12.81 17 GLU B O 1
ATOM 990 N N . GLY B 1 18 ? 42.696 38.030 58.720 1.00 10.77 18 GLY B N 1
ATOM 991 C CA . GLY B 1 18 ? 43.989 37.557 58.246 1.00 11.49 18 GLY B CA 1
ATOM 992 C C . GLY B 1 18 ? 43.792 36.757 56.975 1.00 12.75 18 GLY B C 1
ATOM 993 O O . GLY B 1 18 ? 42.820 36.967 56.255 1.00 12.24 18 GLY B O 1
ATOM 994 N N . VAL B 1 19 ? 44.777 35.932 56.639 1.00 11.02 19 VAL B N 1
ATOM 995 C CA . VAL B 1 19 ? 44.670 35.132 55.413 1.00 10.76 19 VAL B CA 1
ATOM 996 C C . VAL B 1 19 ? 44.026 33.793 55.716 1.00 11.47 19 VAL B C 1
ATOM 997 O O . VAL B 1 19 ? 44.473 33.056 56.600 1.00 12.40 19 VAL B O 1
ATOM 1001 N N . VAL B 1 20 ? 42.991 33.454 54.944 1.00 9.85 20 VAL B N 1
ATOM 1002 C CA . VAL B 1 20 ? 42.171 32.289 55.244 1.00 9.47 20 VAL B CA 1
ATOM 1003 C C . VAL B 1 20 ? 42.000 31.528 53.945 1.00 10.75 20 VAL B C 1
ATOM 1004 O O . VAL B 1 20 ? 41.803 32.129 52.866 1.00 9.69 20 VAL B O 1
ATOM 1008 N N . LEU B 1 21 ? 42.139 30.210 54.015 1.00 8.42 21 LEU B N 1
ATOM 1009 C CA . LEU B 1 21 ? 41.741 29.302 52.949 1.00 8.11 21 LEU B CA 1
ATOM 1010 C C . LEU B 1 21 ? 40.437 28.602 53.432 1.00 9.54 21 LEU B C 1
ATOM 1011 O O . LEU B 1 21 ? 40.437 27.847 54.409 1.00 10.77 21 LEU B O 1
ATOM 1016 N N . ALA B 1 22 ? 39.348 28.746 52.676 1.00 8.87 22 ALA B N 1
ATOM 1017 C CA . ALA B 1 22 ? 38.067 28.089 53.075 1.00 9.44 22 ALA B CA 1
ATOM 1018 C C . ALA B 1 22 ? 37.669 27.027 52.069 1.00 8.86 22 ALA B C 1
ATOM 1019 O O . ALA B 1 22 ? 37.756 27.225 50.842 1.00 10.34 22 ALA B O 1
ATOM 1021 N N . ASP B 1 23 ? 37.353 25.836 52.528 1.00 10.14 23 ASP B N 1
ATOM 1022 C CA . ASP B 1 23 ? 37.012 24.672 51.736 1.00 10.96 23 ASP B CA 1
ATOM 1023 C C . ASP B 1 23 ? 35.571 24.306 51.877 1.00 12.98 23 ASP B C 1
ATOM 1024 O O . ASP B 1 23 ? 35.093 23.913 52.955 1.00 15.05 23 ASP B O 1
ATOM 1029 N N . PHE B 1 24 ? 34.833 24.436 50.785 1.00 11.01 24 PHE B N 1
ATOM 1030 C CA . PHE B 1 24 ? 33.455 23.996 50.707 1.00 10.56 24 PHE B CA 1
ATOM 1031 C C . PHE B 1 24 ? 33.402 22.595 50.123 1.00 11.26 24 PHE B C 1
ATOM 1032 O O . PHE B 1 24 ? 33.755 22.405 48.970 1.00 11.11 24 PHE B O 1
ATOM 1040 N N . TRP B 1 25 ? 32.946 21.636 50.938 1.00 10.42 25 TRP B N 1
ATOM 1041 C CA . TRP B 1 25 ? 32.941 20.212 50.612 1.00 9.08 25 TRP B CA 1
ATOM 1042 C C . TRP B 1 25 ? 31.751 19.501 51.157 1.00 10.14 25 TRP B C 1
ATOM 1043 O O . TRP B 1 25 ? 30.968 20.129 51.807 1.00 9.08 25 TRP B O 1
ATOM 1054 N N . ALA B 1 26 ? 31.546 18.234 50.781 1.00 8.72 26 ALA B N 1
ATOM 1055 C CA . ALA B 1 26 ? 30.464 17.442 51.371 1.00 9.66 26 ALA B CA 1
ATOM 1056 C C . ALA B 1 26 ? 30.837 15.989 51.215 1.00 9.98 26 ALA B C 1
ATOM 1057 O O . ALA B 1 26 ? 31.373 15.562 50.185 1.00 10.07 26 ALA B O 1
ATOM 1059 N N . PRO B 1 27 ? 30.561 15.184 52.230 1.00 9.93 27 PRO B N 1
ATOM 1060 C CA . PRO B 1 27 ? 30.764 13.740 52.078 1.00 11.06 27 PRO B CA 1
ATOM 1061 C C . PRO B 1 27 ? 30.055 13.124 50.859 1.00 10.64 27 PRO B C 1
ATOM 1062 O O . PRO B 1 27 ? 30.535 12.139 50.238 1.00 14.37 27 PRO B O 1
ATOM 1066 N N A TRP B 1 28 ? 28.893 13.700 50.512 0.50 11.09 28 TRP B N 1
ATOM 1067 N N B TRP B 1 28 ? 28.917 13.664 50.523 0.50 10.92 28 TRP B N 1
ATOM 1068 C CA A TRP B 1 28 ? 28.066 13.300 49.324 0.50 10.75 28 TRP B CA 1
ATOM 1069 C CA B TRP B 1 28 ? 28.208 13.102 49.413 0.50 11.08 28 TRP B CA 1
ATOM 1070 C C A TRP B 1 28 ? 28.769 13.495 47.982 0.50 10.78 28 TRP B C 1
ATOM 1071 C C B TRP B 1 28 ? 28.969 13.275 48.086 0.50 10.51 28 TRP B C 1
ATOM 1072 O O A TRP B 1 28 ? 28.315 12.944 46.954 0.50 11.15 28 TRP B O 1
ATOM 1073 O O B TRP B 1 28 ? 28.778 12.439 47.183 0.50 12.90 28 TRP B O 1
ATOM 1094 N N . CYS B 1 29 ? 29.780 14.357 47.974 1.00 9.94 29 CYS B N 1
ATOM 1095 C CA . CYS B 1 29 ? 30.637 14.573 46.810 1.00 9.60 29 CYS B CA 1
ATOM 1096 C C . CYS B 1 29 ? 32.008 13.967 47.055 1.00 10.07 29 CYS B C 1
ATOM 1097 O O . CYS B 1 29 ? 32.849 14.579 47.711 1.00 10.87 29 CYS B O 1
ATOM 1100 N N . GLY B 1 30 ? 32.229 12.709 46.654 1.00 12.99 30 GLY B N 1
ATOM 1101 C CA . GLY B 1 30 ? 33.689 12.162 46.630 1.00 14.94 30 GLY B CA 1
ATOM 1102 C C . GLY B 1 30 ? 34.868 13.044 46.164 1.00 16.59 30 GLY B C 1
ATOM 1103 O O . GLY B 1 30 ? 35.889 13.177 46.889 1.00 17.92 30 GLY B O 1
ATOM 1104 N N . PRO B 1 31 ? 34.786 13.752 44.985 1.00 18.18 31 PRO B N 1
ATOM 1105 C CA . PRO B 1 31 ? 35.903 14.667 44.709 1.00 19.25 31 PRO B CA 1
ATOM 1106 C C . PRO B 1 31 ? 36.192 15.727 45.773 1.00 19.61 31 PRO B C 1
ATOM 1107 O O . PRO B 1 31 ? 37.318 16.250 45.857 1.00 20.73 31 PRO B O 1
ATOM 1111 N N . SER B 1 32 ? 35.188 16.118 46.538 1.00 19.32 32 SER B N 1
ATOM 1112 C CA . SER B 1 32 ? 35.406 17.151 47.518 1.00 17.60 32 SER B CA 1
ATOM 1113 C C . SER B 1 32 ? 36.235 16.614 48.706 1.00 19.15 32 SER B C 1
ATOM 1114 O O . SER B 1 32 ? 36.928 17.361 49.374 1.00 17.89 32 SER B O 1
ATOM 1117 N N . LYS B 1 33 ? 36.167 15.318 48.956 1.00 18.42 33 LYS B N 1
ATOM 1118 C CA . LYS B 1 33 ? 36.887 14.736 50.073 1.00 18.41 33 LYS B CA 1
ATOM 1119 C C . LYS B 1 33 ? 38.405 14.658 49.821 1.00 19.46 33 LYS B C 1
ATOM 1120 O O . LYS B 1 33 ? 39.190 14.683 50.771 1.00 20.75 33 LYS B O 1
ATOM 1126 N N . MET B 1 34 ? 38.763 14.574 48.541 1.00 20.27 34 MET B N 1
ATOM 1127 C CA . MET B 1 34 ? 40.140 14.523 48.094 1.00 23.32 34 MET B CA 1
ATOM 1128 C C . MET B 1 34 ? 40.917 15.768 48.576 1.00 22.36 34 MET B C 1
ATOM 1129 O O . MET B 1 34 ? 42.123 15.692 48.706 1.00 23.81 34 MET B O 1
ATOM 1134 N N . ILE B 1 35 ? 40.232 16.881 48.834 1.00 21.39 35 ILE B N 1
ATOM 1135 C CA . ILE B 1 35 ? 40.909 18.093 49.322 1.00 20.68 35 ILE B CA 1
ATOM 1136 C C . ILE B 1 35 ? 41.506 17.940 50.727 1.00 20.56 35 ILE B C 1
ATOM 1137 O O . ILE B 1 35 ? 42.452 18.655 51.078 1.00 19.83 35 ILE B O 1
ATOM 1142 N N . ALA B 1 36 ? 40.998 17.015 51.541 1.00 20.25 36 ALA B N 1
ATOM 1143 C CA . ALA B 1 36 ? 41.397 16.961 52.956 1.00 20.29 36 ALA B CA 1
ATOM 1144 C C . ALA B 1 36 ? 42.885 16.722 53.274 1.00 20.35 36 ALA B C 1
ATOM 1145 O O . ALA B 1 36 ? 43.485 17.491 54.036 1.00 18.87 36 ALA B O 1
ATOM 1147 N N . PRO B 1 37 ? 43.501 15.655 52.716 1.00 19.51 37 PRO B N 1
ATOM 1148 C CA . PRO B 1 37 ? 44.919 15.461 52.959 1.00 18.38 37 PRO B CA 1
ATOM 1149 C C . PRO B 1 37 ? 45.769 16.654 52.516 1.00 16.70 37 PRO B C 1
ATOM 1150 O O . PRO B 1 37 ? 46.827 16.925 53.156 1.00 17.05 37 PRO B O 1
ATOM 1154 N N . VAL B 1 38 ? 45.321 17.308 51.436 1.00 15.18 38 VAL B N 1
ATOM 1155 C CA . VAL B 1 38 ? 45.988 18.515 50.868 1.00 15.76 38 VAL B CA 1
ATOM 1156 C C . VAL B 1 38 ? 45.995 19.617 51.911 1.00 14.98 38 VAL B C 1
ATOM 1157 O O . VAL B 1 38 ? 47.009 20.246 52.179 1.00 14.39 38 VAL B O 1
ATOM 1161 N N . LEU B 1 39 ? 44.840 19.824 52.532 1.00 13.23 39 LEU B N 1
ATOM 1162 C CA . LEU B 1 39 ? 44.736 20.821 53.575 1.00 12.25 39 LEU B CA 1
ATOM 1163 C C . LEU B 1 39 ? 45.603 20.489 54.778 1.00 13.16 39 LEU B C 1
ATOM 1164 O O . LEU B 1 39 ? 46.212 21.383 55.374 1.00 12.86 39 LEU B O 1
ATOM 1169 N N . GLU B 1 40 ? 45.691 19.204 55.134 1.00 13.96 40 GLU B N 1
ATOM 1170 C CA . GLU B 1 40 ? 46.543 18.802 56.271 1.00 14.43 40 GLU B CA 1
ATOM 1171 C C . GLU B 1 40 ? 48.010 19.106 55.945 1.00 14.16 40 GLU B C 1
ATOM 1172 O O . GLU B 1 40 ? 48.776 19.545 56.801 1.00 15.27 40 GLU B O 1
ATOM 1178 N N . GLU B 1 41 ? 48.372 18.926 54.682 1.00 14.83 41 GLU B N 1
ATOM 1179 C CA . GLU B 1 41 ? 49.755 19.177 54.282 1.00 15.22 41 GLU B CA 1
ATOM 1180 C C . GLU B 1 41 ? 50.034 20.674 54.301 1.00 14.90 41 GLU B C 1
ATOM 1181 O O . GLU B 1 41 ? 51.075 21.122 54.776 1.00 15.75 41 GLU B O 1
ATOM 1187 N N . LEU B 1 42 ? 49.075 21.449 53.772 1.00 14.99 42 LEU B N 1
ATOM 1188 C CA . LEU B 1 42 ? 49.152 22.900 53.833 1.00 14.81 42 LEU B CA 1
ATOM 1189 C C . LEU B 1 42 ? 49.253 23.427 55.237 1.00 13.22 42 LEU B C 1
ATOM 1190 O O . LEU B 1 42 ? 49.998 24.386 55.499 1.00 12.98 42 LEU B O 1
ATOM 1195 N N . ASP B 1 43 ? 48.519 22.831 56.171 1.00 12.23 43 ASP B N 1
ATOM 1196 C CA . ASP B 1 43 ? 48.588 23.296 57.527 1.00 14.84 43 ASP B CA 1
ATOM 1197 C C . ASP B 1 43 ? 49.990 23.005 58.078 1.00 15.41 43 ASP B C 1
ATOM 1198 O O . ASP B 1 43 ? 50.643 23.843 58.680 1.00 15.43 43 ASP B O 1
ATOM 1203 N N . GLN B 1 44 ? 50.478 21.813 57.813 1.00 15.71 44 GLN B N 1
ATOM 1204 C CA . GLN B 1 44 ? 51.835 21.489 58.276 1.00 18.24 44 GLN B CA 1
ATOM 1205 C C . GLN B 1 44 ? 52.867 22.450 57.728 1.00 16.25 44 GLN B C 1
ATOM 1206 O O . GLN B 1 44 ? 53.833 22.810 58.404 1.00 17.30 44 GLN B O 1
ATOM 1212 N N . GLU B 1 45 ? 52.670 22.864 56.492 1.00 15.85 45 GLU B N 1
ATOM 1213 C CA . GLU B 1 45 ? 53.662 23.679 55.843 1.00 16.14 45 GLU B CA 1
ATOM 1214 C C . GLU B 1 45 ? 53.604 25.167 56.166 1.00 16.32 45 GLU B C 1
ATOM 1215 O O . GLU B 1 45 ? 54.639 25.856 56.140 1.00 17.01 45 GLU B O 1
ATOM 1221 N N . MET B 1 46 ? 52.404 25.667 56.417 1.00 15.81 46 MET B N 1
ATOM 1222 C CA . MET B 1 46 ? 52.246 27.125 56.536 1.00 16.96 46 MET B CA 1
ATOM 1223 C C . MET B 1 46 ? 51.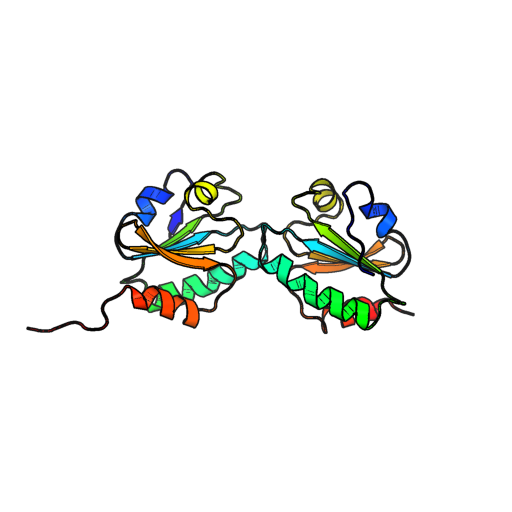145 27.513 57.509 1.00 16.81 46 MET B C 1
ATOM 1224 O O . MET B 1 46 ? 50.580 28.587 57.409 1.00 17.34 46 MET B O 1
ATOM 1229 N N . GLY B 1 47 ? 50.905 26.657 58.493 1.00 17.33 47 GLY B N 1
ATOM 1230 C CA . GLY B 1 47 ? 49.822 26.869 59.449 1.00 15.90 47 GLY B CA 1
ATOM 1231 C C . GLY B 1 47 ? 49.945 28.087 60.355 1.00 14.96 47 GLY B C 1
ATOM 1232 O O . GLY B 1 47 ? 48.929 28.577 60.860 1.00 16.63 47 GLY B O 1
ATOM 1233 N N . ASP B 1 48 ? 51.134 28.639 60.527 1.00 10.50 48 ASP B N 1
ATOM 1234 C CA . ASP B 1 48 ? 51.320 29.840 61.325 1.00 11.78 48 ASP B CA 1
ATOM 1235 C C . ASP B 1 48 ? 50.931 31.080 60.529 1.00 10.11 48 ASP B C 1
ATOM 1236 O O . ASP B 1 48 ? 50.679 32.104 61.116 1.00 12.73 48 ASP B O 1
ATOM 1241 N N . LYS B 1 49 ? 50.830 30.981 59.209 1.00 10.27 49 LYS B N 1
ATOM 1242 C CA . LYS B 1 49 ? 50.587 32.164 58.363 1.00 12.82 49 LYS B CA 1
ATOM 1243 C C . LYS B 1 49 ? 49.229 32.045 57.662 1.00 10.97 49 LYS B C 1
ATOM 1244 O O . LYS B 1 49 ? 48.742 33.014 57.055 1.00 12.47 49 LYS B O 1
ATOM 1250 N N . LEU B 1 50 ? 48.653 30.863 57.704 1.00 10.95 50 LEU B N 1
ATOM 1251 C CA . LEU B 1 50 ? 47.415 30.564 56.997 1.00 11.05 50 LEU B CA 1
ATOM 1252 C C . LEU B 1 50 ? 46.387 29.861 57.924 1.00 11.65 50 LEU B C 1
ATOM 1253 O O . LEU B 1 50 ? 46.745 28.873 58.600 1.00 14.41 50 LEU B O 1
ATOM 1258 N N . LYS B 1 51 ? 45.134 30.325 57.987 1.00 11.31 51 LYS B N 1
ATOM 1259 C CA . LYS B 1 51 ? 44.086 29.677 58.765 1.00 10.97 51 LYS B CA 1
ATOM 1260 C C . LYS B 1 51 ? 43.308 28.936 57.725 1.00 10.84 51 LYS B C 1
ATOM 1261 O O . LYS B 1 51 ? 42.900 29.509 56.708 1.00 13.51 51 LYS B O 1
ATOM 1267 N N . ILE B 1 52 ? 43.015 27.677 57.980 1.00 9.09 52 ILE B N 1
ATOM 1268 C CA . ILE B 1 52 ? 42.215 26.880 57.054 1.00 10.87 52 ILE B CA 1
ATOM 1269 C C . ILE B 1 52 ? 40.862 26.564 57.706 1.00 9.71 52 ILE B C 1
ATOM 1270 O O . ILE B 1 52 ? 40.811 26.093 58.863 1.00 12.53 52 ILE B O 1
ATOM 1275 N N . VAL B 1 53 ? 39.801 26.824 56.966 1.00 9.20 53 VAL B N 1
ATOM 1276 C CA . VAL B 1 53 ? 38.439 26.639 57.479 1.00 9.46 53 VAL B CA 1
ATOM 1277 C C . VAL B 1 53 ? 37.713 25.727 56.533 1.00 11.17 53 VAL B C 1
ATOM 1278 O O . VAL B 1 53 ? 37.592 26.038 55.350 1.00 14.36 53 VAL B O 1
ATOM 1282 N N . LYS B 1 54 ? 37.164 24.646 57.041 1.00 10.00 54 LYS B N 1
ATOM 1283 C CA . LYS B 1 54 ? 36.331 23.738 56.260 1.00 10.27 54 LYS B CA 1
ATOM 1284 C C . LYS B 1 54 ? 34.880 23.921 56.596 1.00 11.18 54 LYS B C 1
ATOM 1285 O O . LYS B 1 54 ? 34.534 24.048 57.771 1.00 11.59 54 LYS B O 1
ATOM 1291 N N . ILE B 1 55 ? 34.023 23.743 55.588 1.00 10.87 55 ILE B N 1
ATOM 1292 C CA . ILE B 1 55 ? 32.608 23.752 55.849 1.00 12.39 55 ILE B CA 1
ATOM 1293 C C . ILE B 1 55 ? 31.904 22.645 55.003 1.00 11.10 55 ILE B C 1
ATOM 1294 O O . ILE B 1 55 ? 31.988 22.616 53.762 1.00 12.42 55 ILE B O 1
ATOM 1299 N N . ASP B 1 56 ? 31.295 21.725 55.707 1.00 11.22 56 ASP B N 1
ATOM 1300 C CA . ASP B 1 56 ? 30.513 20.648 55.109 1.00 11.46 56 ASP B CA 1
ATOM 1301 C C . ASP B 1 56 ? 29.179 21.192 54.706 1.00 11.99 56 ASP B C 1
ATOM 1302 O O . ASP B 1 56 ? 28.351 21.464 55.588 1.00 11.76 56 ASP B O 1
ATOM 1307 N N . VAL B 1 57 ? 28.939 21.354 53.404 1.00 12.06 57 VAL B N 1
ATOM 1308 C CA . VAL B 1 57 ? 27.762 22.086 52.932 1.00 13.08 57 VAL B CA 1
ATOM 1309 C C . VAL B 1 57 ? 26.514 21.229 53.029 1.00 15.16 57 VAL B C 1
ATOM 1310 O O . VAL B 1 57 ? 25.367 21.758 52.999 1.00 15.56 57 VAL B O 1
ATOM 1314 N N . ASP B 1 58 ? 26.690 19.928 53.200 1.00 13.80 58 ASP B N 1
ATOM 1315 C CA . ASP B 1 58 ? 25.518 19.079 53.492 1.00 15.04 58 ASP B CA 1
ATOM 1316 C C . ASP B 1 58 ? 24.968 19.322 54.852 1.00 16.57 58 ASP B C 1
ATOM 1317 O O . ASP B 1 58 ? 23.779 19.180 54.994 1.00 15.62 58 ASP B O 1
ATOM 1322 N N . GLU B 1 59 ? 25.809 19.642 55.834 1.00 15.19 59 GLU B N 1
ATOM 1323 C CA . GLU B 1 59 ? 25.291 19.985 57.173 1.00 16.45 59 GLU B CA 1
ATOM 1324 C C . GLU B 1 59 ? 25.134 21.484 57.366 1.00 16.21 59 GLU B C 1
ATOM 1325 O O . GLU B 1 59 ? 24.553 21.941 58.356 1.00 16.37 59 GLU B O 1
ATOM 1331 N N . ASN B 1 60 ? 25.658 22.270 56.460 1.00 16.91 60 ASN B N 1
ATOM 1332 C CA . ASN B 1 60 ? 25.654 23.692 56.600 1.00 16.96 60 ASN B CA 1
ATOM 1333 C C . ASN B 1 60 ? 25.309 24.289 55.276 1.00 18.27 60 ASN B C 1
ATOM 1334 O O . ASN B 1 60 ? 26.173 24.824 54.612 1.00 17.65 60 ASN B O 1
ATOM 1339 N N . GLN B 1 61 ? 24.057 24.197 54.888 1.00 20.23 61 GLN B N 1
ATOM 1340 C CA . GLN B 1 61 ? 23.739 24.584 53.520 1.00 21.13 61 GLN B CA 1
ATOM 1341 C C . GLN B 1 61 ? 23.556 26.060 53.282 1.00 20.30 61 GLN B C 1
ATOM 1342 O O . GLN B 1 61 ? 23.547 26.513 52.132 1.00 22.59 61 GLN B O 1
ATOM 1348 N N . GLU B 1 62 ? 23.437 26.838 54.339 1.00 18.14 62 GLU B N 1
ATOM 1349 C CA . GLU B 1 62 ? 23.209 28.255 54.251 1.00 18.03 62 GLU B CA 1
ATOM 1350 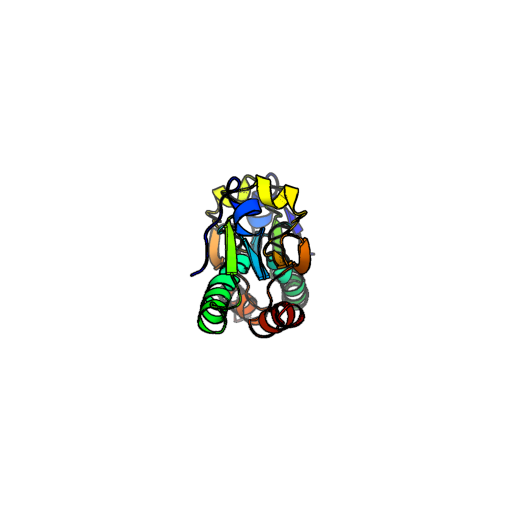C C . GLU B 1 62 ? 24.410 28.996 53.693 1.00 17.48 62 GLU B C 1
ATOM 1351 O O . GLU B 1 62 ? 24.286 29.982 52.975 1.00 18.27 62 GLU B O 1
ATOM 1357 N N . THR B 1 63 ? 25.596 28.546 54.078 1.00 16.73 63 THR B N 1
ATOM 1358 C CA . THR B 1 63 ? 26.832 29.308 53.828 1.00 16.00 63 THR B CA 1
ATOM 1359 C C . THR B 1 63 ? 27.121 29.243 52.332 1.00 14.50 63 THR B C 1
ATOM 1360 O O . THR B 1 63 ? 27.524 30.247 51.731 1.00 14.40 63 THR B O 1
ATOM 1364 N N . ALA B 1 64 ? 26.864 28.109 51.681 1.00 14.48 64 ALA B N 1
ATOM 1365 C CA . ALA B 1 64 ? 27.211 28.031 50.269 1.00 13.73 64 ALA B CA 1
ATOM 1366 C C . ALA B 1 64 ? 26.453 29.114 49.529 1.00 15.68 64 ALA B C 1
ATOM 1367 O O . ALA B 1 64 ? 27.004 29.777 48.700 1.00 16.11 64 ALA B O 1
ATOM 1369 N N . GLY B 1 65 ? 25.172 29.330 49.874 1.00 14.61 65 GLY B N 1
ATOM 1370 C CA . GLY B 1 65 ? 24.382 30.342 49.154 1.00 13.54 65 GLY B CA 1
ATOM 1371 C C . GLY B 1 65 ? 24.933 31.729 49.365 1.00 13.96 65 GLY B C 1
ATOM 1372 O O . GLY B 1 65 ? 24.962 32.519 48.445 1.00 16.97 65 GLY B O 1
ATOM 1373 N N . LYS B 1 66 ? 25.417 32.022 50.561 1.00 12.93 66 LYS B N 1
ATOM 1374 C CA . LYS B 1 66 ? 25.837 33.344 50.931 1.00 12.64 66 LYS B CA 1
ATOM 1375 C C . LYS B 1 66 ? 27.159 33.704 50.262 1.00 10.96 66 LYS B C 1
ATOM 1376 O O . LYS B 1 66 ? 27.574 34.858 50.238 1.00 13.98 66 LYS B O 1
ATOM 1380 N N . TYR B 1 67 ? 27.865 32.674 49.862 1.00 11.21 67 TYR B N 1
ATOM 1381 C CA . TYR B 1 67 ? 29.188 32.895 49.203 1.00 11.06 67 TYR B CA 1
ATOM 1382 C C . TYR B 1 67 ? 29.182 32.551 47.724 1.00 11.99 67 TYR B C 1
ATOM 1383 O O . TYR B 1 67 ? 30.291 32.437 47.119 1.00 12.03 67 TYR B O 1
ATOM 1392 N N . GLY B 1 68 ? 27.986 32.321 47.168 1.00 11.89 68 GLY B N 1
ATOM 1393 C CA . GLY B 1 68 ? 27.818 32.020 45.762 1.00 11.88 68 GLY B CA 1
ATOM 1394 C C . GLY B 1 68 ? 28.436 30.730 45.298 1.00 11.35 68 GLY B C 1
ATOM 1395 O O . GLY B 1 68 ? 28.647 30.549 44.108 1.00 13.50 68 GLY B O 1
ATOM 1396 N N . VAL B 1 69 ? 28.679 29.809 46.216 1.00 12.32 69 VAL B N 1
ATOM 1397 C CA . VAL B 1 69 ? 29.177 28.494 45.861 1.00 12.09 69 VAL B CA 1
ATOM 1398 C C . VAL B 1 69 ? 28.111 27.704 45.109 1.00 14.08 69 VAL B C 1
ATOM 1399 O O . VAL B 1 69 ? 27.031 27.493 45.619 1.00 16.62 69 VAL B O 1
ATOM 1403 N N A MET B 1 70 ? 28.392 27.324 43.877 0.50 13.17 70 MET B N 1
ATOM 1404 N N B MET B 1 70 ? 28.438 27.351 43.880 0.50 12.93 70 MET B N 1
ATOM 1405 C CA A MET B 1 70 ? 27.406 26.568 43.081 0.50 13.08 70 MET B CA 1
ATOM 1406 C CA B MET B 1 70 ? 27.516 26.668 42.975 0.50 12.23 70 MET B CA 1
ATOM 1407 C C A MET B 1 70 ? 27.776 25.153 42.766 0.50 11.86 70 MET B C 1
ATOM 1408 C C B MET B 1 70 ? 27.778 25.202 42.800 0.50 11.45 70 MET B C 1
ATOM 1409 O O A MET B 1 70 ? 26.992 24.411 42.138 0.50 13.25 70 MET B O 1
ATOM 1410 O O B MET B 1 70 ? 26.921 24.473 42.288 0.50 12.81 70 MET B O 1
ATOM 1419 N N . SER B 1 71 ? 28.990 24.779 43.135 1.00 10.07 71 SER B N 1
ATOM 1420 C CA . SER B 1 71 ? 29.374 23.371 43.004 1.00 11.29 71 SER B CA 1
ATOM 1421 C C . SER B 1 71 ? 30.488 23.140 43.989 1.00 11.03 71 SER B C 1
ATOM 1422 O O . SER B 1 71 ? 31.084 24.055 44.503 1.00 10.30 71 SER B O 1
ATOM 1425 N N . ILE B 1 72 ? 30.784 21.875 44.193 1.00 12.86 72 ILE B N 1
ATOM 1426 C CA . ILE B 1 72 ? 31.744 21.482 45.239 1.00 13.83 72 ILE B CA 1
ATOM 1427 C C . ILE B 1 72 ? 32.676 20.484 44.612 1.00 13.44 72 ILE B C 1
ATOM 1428 O O . ILE B 1 72 ? 32.291 19.725 43.730 1.00 11.31 72 ILE B O 1
ATOM 1433 N N . PRO B 1 73 ? 33.949 20.543 44.991 1.00 11.31 73 PRO B N 1
ATOM 1434 C CA . PRO B 1 73 ? 34.392 21.560 45.953 1.00 10.73 73 PRO B CA 1
ATOM 1435 C C . PRO B 1 73 ? 34.654 22.964 45.343 1.00 9.97 73 PRO B C 1
ATOM 1436 O O . PRO B 1 73 ? 34.950 23.081 44.140 1.00 9.59 73 PRO B O 1
ATOM 1440 N N . THR B 1 74 ? 34.673 23.949 46.225 1.00 8.10 74 THR B N 1
ATOM 1441 C CA . THR B 1 74 ? 35.076 25.287 45.910 1.00 7.18 74 THR B CA 1
ATOM 1442 C C . THR B 1 74 ? 35.925 25.708 47.092 1.00 9.16 74 THR B C 1
ATOM 1443 O O . THR B 1 74 ? 35.502 25.555 48.270 1.00 8.41 74 THR B O 1
ATOM 1447 N N . LEU B 1 75 ? 37.068 26.290 46.784 1.00 8.52 75 LEU B N 1
ATOM 1448 C CA . LEU B 1 75 ? 37.936 26.879 47.783 1.00 6.95 75 LEU B CA 1
ATOM 1449 C C . LEU B 1 75 ? 38.013 28.353 47.599 1.00 6.98 75 LEU B C 1
ATOM 1450 O O . LEU B 1 75 ? 38.014 28.828 46.445 1.00 9.95 75 LEU B O 1
ATOM 1455 N N . LEU B 1 76 ? 38.105 29.083 48.667 1.00 7.04 76 LEU B N 1
ATOM 1456 C CA . LEU B 1 76 ? 38.208 30.548 48.571 1.00 6.20 76 LEU B CA 1
ATOM 1457 C C . LEU B 1 76 ? 39.481 30.915 49.341 1.00 8.71 76 LEU B C 1
ATOM 1458 O O . LEU B 1 76 ? 39.755 30.354 50.394 1.00 10.67 76 LEU B O 1
ATOM 1463 N N . VAL B 1 77 ? 40.204 31.910 48.860 1.00 6.20 77 VAL B N 1
ATOM 1464 C CA . VAL B 1 77 ? 41.129 32.615 49.705 1.00 5.66 77 VAL B CA 1
ATOM 1465 C C . VAL B 1 77 ? 40.488 33.957 50.119 1.00 7.83 77 VAL B C 1
ATOM 1466 O O . VAL B 1 77 ? 39.975 34.665 49.262 1.00 7.11 77 VAL B O 1
ATOM 1470 N N . LEU B 1 78 ? 40.595 34.276 51.416 1.00 9.87 78 LEU B N 1
ATOM 1471 C CA . LEU B 1 78 ? 40.142 35.577 51.889 1.00 8.39 78 LEU B CA 1
ATOM 1472 C C . LEU B 1 78 ? 41.223 36.271 52.618 1.00 11.30 78 LEU B C 1
ATOM 1473 O O . LEU B 1 78 ? 42.102 35.623 53.261 1.00 10.46 78 LEU B O 1
ATOM 1478 N N . LYS B 1 79 ? 41.223 37.593 52.475 1.00 9.47 79 LYS B N 1
ATOM 1479 C CA . LYS B 1 79 ? 42.112 38.430 53.221 1.00 9.83 79 LYS B CA 1
ATOM 1480 C C . LYS B 1 79 ? 41.302 39.457 53.953 1.00 12.54 79 LYS B C 1
ATOM 1481 O O . LYS B 1 79 ? 40.596 40.246 53.339 1.00 12.73 79 LYS B O 1
ATOM 1487 N N . ASP B 1 80 ? 41.372 39.387 55.289 1.00 12.80 80 ASP B N 1
ATOM 1488 C CA . ASP B 1 80 ? 40.560 40.250 56.190 1.00 13.44 80 ASP B CA 1
ATOM 1489 C C . ASP B 1 80 ? 39.088 40.230 55.827 1.00 13.03 80 ASP B C 1
ATOM 1490 O O . ASP B 1 80 ? 38.445 41.288 55.800 1.00 14.22 80 ASP B O 1
ATOM 1495 N N . GLY B 1 81 ? 38.578 39.057 55.519 1.00 11.87 81 GLY B N 1
ATOM 1496 C CA . GLY B 1 81 ? 37.170 38.914 55.300 1.00 10.96 81 GLY B CA 1
ATOM 1497 C C . GLY B 1 81 ? 36.686 39.219 53.882 1.00 10.61 81 GLY B C 1
ATOM 1498 O O . GLY B 1 81 ? 35.472 39.185 53.634 1.00 16.22 81 GLY B O 1
ATOM 1499 N N . GLU B 1 82 ? 37.625 39.537 52.975 1.00 8.88 82 GLU B N 1
ATOM 1500 C CA . GLU B 1 82 ? 37.303 39.757 51.572 1.00 9.84 82 GLU B CA 1
ATOM 1501 C C . GLU B 1 82 ? 37.756 38.593 50.757 1.00 9.66 82 GLU B C 1
ATOM 1502 O O . GLU B 1 82 ? 38.960 38.227 50.818 1.00 9.77 82 GLU B O 1
ATOM 1508 N N . VAL B 1 83 ? 36.875 38.060 49.909 1.00 8.89 83 VAL B N 1
ATOM 1509 C CA . VAL B 1 83 ? 37.289 36.991 49.011 1.00 7.69 83 VAL B CA 1
ATOM 1510 C C . VAL B 1 83 ? 38.241 37.598 47.980 1.00 8.44 83 VAL B C 1
ATOM 1511 O O . VAL B 1 83 ? 37.891 38.564 47.230 1.00 9.08 83 VAL B O 1
ATOM 1515 N N . VAL B 1 84 ? 39.440 37.006 47.927 1.00 7.59 84 VAL B N 1
ATOM 1516 C CA . VAL B 1 84 ? 40.457 37.445 46.998 1.00 8.38 84 VAL B CA 1
ATOM 1517 C C . VAL B 1 84 ? 40.867 36.414 45.966 1.00 7.56 84 VAL B C 1
ATOM 1518 O O . VAL B 1 84 ? 41.673 36.774 45.009 1.00 6.62 84 VAL B O 1
ATOM 1522 N N . GLU B 1 85 ? 40.523 35.140 46.128 1.00 8.14 85 GLU B N 1
ATOM 1523 C CA . GLU B 1 85 ? 40.658 34.165 45.051 1.00 7.79 85 GLU B CA 1
ATOM 1524 C C . GLU B 1 85 ? 39.510 33.175 45.198 1.00 7.86 85 GLU B C 1
ATOM 1525 O O . GLU B 1 85 ? 39.011 32.909 46.313 1.00 8.49 85 GLU B O 1
ATOM 1531 N N . THR B 1 86 ? 39.118 32.594 44.082 1.00 7.10 86 THR B N 1
ATOM 1532 C CA . THR B 1 86 ? 38.127 31.539 44.062 1.00 9.62 86 THR B CA 1
ATOM 1533 C C . THR B 1 86 ? 38.704 30.423 43.204 1.00 8.64 86 THR B C 1
ATOM 1534 O O . THR B 1 86 ? 39.268 30.694 42.104 1.00 9.59 86 THR B O 1
ATOM 1538 N N . SER B 1 87 ? 38.526 29.173 43.704 1.00 8.41 87 SER B N 1
ATOM 1539 C CA . SER B 1 87 ? 39.053 28.001 43.055 1.00 9.70 87 SER B CA 1
ATOM 1540 C C . SER B 1 87 ? 37.953 26.961 43.014 1.00 9.13 87 SER B C 1
ATOM 1541 O O . SER B 1 87 ? 37.449 26.503 44.057 1.00 9.26 87 SER B O 1
ATOM 1544 N N . VAL B 1 88 ? 37.411 26.720 41.850 1.00 7.07 88 VAL B N 1
ATOM 1545 C CA . VAL B 1 88 ? 36.364 25.721 41.646 1.00 9.38 88 VAL B CA 1
ATOM 1546 C C . VAL B 1 88 ? 36.889 24.404 41.140 1.00 9.28 88 VAL B C 1
ATOM 1547 O O . VAL B 1 88 ? 37.723 24.410 40.191 1.00 11.31 88 VAL B O 1
ATOM 1551 N N . GLY B 1 89 ? 36.552 23.299 41.790 1.00 11.29 89 GLY B N 1
ATOM 1552 C CA . GLY B 1 89 ? 37.059 21.955 41.398 1.00 12.84 89 GLY B CA 1
ATOM 1553 C C . GLY B 1 89 ? 38.220 21.528 42.277 1.00 14.61 89 GLY B C 1
ATOM 1554 O O . GLY B 1 89 ? 38.649 22.227 43.231 1.00 16.75 89 GLY B O 1
ATOM 1555 N N . PHE B 1 90 ? 38.672 20.315 42.031 1.00 16.48 90 PHE B N 1
ATOM 1556 C CA . PHE B 1 90 ? 39.955 19.914 42.632 1.00 17.70 90 PHE B CA 1
ATOM 1557 C C . PHE B 1 90 ? 41.212 20.675 42.083 1.00 18.22 90 PHE B C 1
ATOM 1558 O O . PHE B 1 90 ? 41.359 20.912 40.896 1.00 18.01 90 PHE B O 1
ATOM 1566 N N . LYS B 1 91 ? 42.082 21.091 42.996 1.00 18.92 91 LYS B N 1
ATOM 1567 C CA . LYS B 1 91 ? 43.432 21.584 42.651 1.00 20.00 91 LYS B CA 1
ATOM 1568 C C . LYS B 1 91 ? 44.469 20.971 43.581 1.00 19.69 91 LYS B C 1
ATOM 1569 O O . LYS B 1 91 ? 44.205 20.748 44.738 1.00 20.35 91 LYS B O 1
ATOM 1575 N N . PRO B 1 92 ? 45.665 20.690 43.064 1.00 19.84 92 PRO B N 1
ATOM 1576 C CA . PRO B 1 92 ? 46.656 20.105 43.950 1.00 19.69 92 PRO B CA 1
ATOM 1577 C C . PRO B 1 92 ? 47.242 21.106 44.891 1.00 19.40 92 PRO B C 1
ATOM 1578 O O . PRO B 1 92 ? 47.031 22.310 44.703 1.00 18.18 92 PRO B O 1
ATOM 1582 N N . LYS B 1 93 ? 47.922 20.611 45.925 1.00 17.76 93 LYS B N 1
ATOM 1583 C CA . LYS B 1 93 ? 48.587 21.435 46.918 1.00 19.00 93 LYS B CA 1
ATOM 1584 C C . LYS B 1 93 ? 49.387 22.609 46.338 1.00 18.41 93 LYS B C 1
ATOM 1585 O O . LYS B 1 93 ? 49.310 23.718 46.843 1.00 18.29 93 LYS B O 1
ATOM 1589 N N . GLU B 1 94 ? 50.168 22.347 45.306 1.00 16.88 94 GLU B N 1
ATOM 1590 C CA A GLU B 1 94 ? 51.073 23.368 44.789 0.50 17.00 94 GLU B CA 1
ATOM 1591 C CA B GLU B 1 94 ? 51.075 23.351 44.735 0.50 17.65 94 GLU B CA 1
ATOM 1592 C C . GLU B 1 94 ? 50.277 24.556 44.230 1.00 16.74 94 GLU B C 1
ATOM 1593 O O . GLU B 1 94 ? 50.640 25.706 44.488 1.00 17.34 94 GLU B O 1
ATOM 1604 N N . ALA B 1 95 ? 49.193 24.266 43.486 1.00 16.43 95 ALA B N 1
ATOM 1605 C CA . ALA B 1 95 ? 48.255 25.282 42.974 1.00 16.08 95 ALA B CA 1
ATOM 1606 C C . ALA B 1 95 ? 47.595 26.100 44.093 1.00 15.52 95 ALA B C 1
ATOM 1607 O O . ALA B 1 95 ? 47.506 27.328 44.025 1.00 14.85 95 ALA B O 1
ATOM 1609 N N . LEU B 1 96 ? 47.157 25.440 45.160 1.00 16.01 96 LEU B N 1
ATOM 1610 C CA . LEU B 1 96 ? 46.545 26.174 46.254 1.00 15.10 96 LEU B CA 1
ATOM 1611 C C . LEU B 1 96 ? 47.583 27.013 47.019 1.00 15.46 96 LEU B C 1
ATOM 1612 O O . LEU B 1 96 ? 47.293 28.146 47.400 1.00 14.47 96 LEU B O 1
ATOM 1617 N N . GLN B 1 97 ? 48.762 26.431 47.239 1.00 15.80 97 GLN B N 1
ATOM 1618 C CA . GLN B 1 97 ? 49.889 27.105 47.888 1.00 14.02 97 GLN B CA 1
ATOM 1619 C C . GLN B 1 97 ? 50.168 28.419 47.159 1.00 13.30 97 GLN B C 1
ATOM 1620 O O . GLN B 1 97 ? 50.256 29.483 47.800 1.00 12.83 97 GLN B O 1
ATOM 1626 N N . GLU B 1 98 ? 50.212 28.331 45.821 1.00 11.44 98 GLU B N 1
ATOM 1627 C CA . GLU B 1 98 ? 50.441 29.515 44.972 1.00 14.62 98 GLU B CA 1
ATOM 1628 C C . GLU B 1 98 ? 49.390 30.621 45.094 1.00 14.11 98 GLU B C 1
ATOM 1629 O O . GLU B 1 98 ? 49.733 31.822 45.231 1.00 12.65 98 GLU B O 1
ATOM 1635 N N . LEU B 1 99 ? 48.112 30.213 45.124 1.00 12.76 99 LEU B N 1
ATOM 1636 C CA . LEU B 1 99 ? 46.945 31.085 45.405 1.00 13.73 99 LEU B CA 1
ATOM 1637 C C . LEU B 1 99 ? 47.052 31.812 46.737 1.00 11.99 99 LEU B C 1
ATOM 1638 O O . LEU B 1 99 ? 46.917 33.027 46.791 1.00 14.86 99 LEU B O 1
ATOM 1643 N N . VAL B 1 100 ? 47.382 31.096 47.803 1.00 11.16 100 VAL B N 1
ATOM 1644 C CA . VAL B 1 100 ? 47.605 31.718 49.069 1.00 11.59 100 VAL B CA 1
ATOM 1645 C C . VAL B 1 100 ? 48.785 32.668 49.110 1.00 11.64 100 VAL B C 1
ATOM 1646 O O . VAL B 1 100 ? 48.698 33.776 49.648 1.00 13.76 100 VAL B O 1
ATOM 1650 N N . ASN B 1 101 ? 49.884 32.232 48.490 1.00 13.05 101 ASN B N 1
ATOM 1651 C CA . ASN B 1 101 ? 51.139 32.977 48.517 1.00 14.94 101 ASN B CA 1
ATOM 1652 C C . ASN B 1 101 ? 51.052 34.344 47.864 1.00 15.48 101 ASN B C 1
ATOM 1653 O O . ASN B 1 101 ? 51.808 35.252 48.265 1.00 15.25 101 ASN B O 1
ATOM 1658 N N . LYS B 1 102 ? 50.177 34.460 46.849 1.00 15.52 102 LYS B N 1
ATOM 1659 C CA . LYS B 1 102 ? 49.825 35.755 46.246 1.00 16.50 102 LYS B CA 1
ATOM 1660 C C . LYS B 1 102 ? 49.246 36.743 47.292 1.00 16.94 102 LYS B C 1
ATOM 1661 O O . LYS B 1 102 ? 49.147 37.943 47.002 1.00 18.15 102 LYS B O 1
ATOM 1667 N N . HIS B 1 103 ? 48.857 36.278 48.498 1.00 13.91 103 HIS B N 1
ATOM 1668 C CA . HIS B 1 103 ? 48.227 37.147 49.466 1.00 14.02 103 HIS B CA 1
ATOM 1669 C C . HIS B 1 103 ? 48.963 37.248 50.791 1.00 16.79 103 HIS B C 1
ATOM 1670 O O . HIS B 1 103 ? 48.496 37.892 51.702 1.00 15.92 103 HIS B O 1
ATOM 1677 N N . LEU B 1 104 ? 50.150 36.686 50.837 1.00 19.01 104 LEU B N 1
ATOM 1678 C CA . LEU B 1 104 ? 50.972 36.850 52.045 1.00 21.92 104 LEU B CA 1
ATOM 1679 C C . LEU B 1 104 ? 51.819 38.100 51.949 1.00 24.93 104 LEU B C 1
ATOM 1680 O O . LEU B 1 104 ? 51.916 38.695 50.869 1.00 26.17 104 LEU B O 1
ATOM 1685 N N . LEU B 1 105 ? 52.405 38.512 53.085 1.00 26.41 105 LEU B N 1
ATOM 1686 C CA . LEU B 1 105 ? 53.253 39.723 53.187 1.00 29.02 105 LEU B CA 1
ATOM 1687 C C . LEU B 1 105 ? 52.434 41.019 53.131 1.00 29.77 105 LEU B C 1
ATOM 1688 O O . LEU B 1 105 ? 51.238 41.028 53.487 1.00 31.59 105 LEU B O 1
#

Foldseek 3Di:
DAAEDALVCPQVQQQAAKEKEWEAAVVPVQLCVCVVLVVVCCVVPVVRYHYYYYHCVRHVPVCVVVVNPDPGKMFIDHNRHTDDIDHDDDHNVVVCVVSVVPDDPDDDDD/DAAEDALVCVLVQQQAAKEKEWEAAPVDVQSVVCVVLVVVVCVVQVVRYHYYYYHCVRHVPVCVVVVNDDPTKMFIDHNRHTDDIDPTDDGNVVVVVVRVVPGD

CATH classification: 3.40.30.10

Organism: Bacillus subtilis (strain 168) (NCBI:txid224308)